Protein AF-0000000071021417 (afdb_homodimer)

Foldseek 3Di:
DVVPDDDWDDDPRDTHDDPVVVLCVVLVVVVQQDDDPVLNVLLVVLLVLLCQLVVLLVVLVPDDPVCNLVSLVCCLPVNPLVSLVVNLVQCCVPPHLPAASGDHDHHSSLVSSLCSQFPVNCLSNVHHGP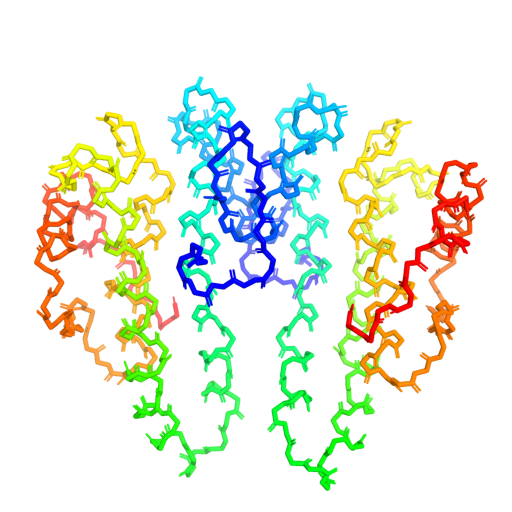PRDNDPSVSVVVSNVVVCPPPVNVVCVVPPDPDSD/DVVPDDDWDDDPRDTHDDPVVVLCVVLVVVVQQDDDPVLNVLLVVLLVLLCQLVVLLVVLVPDDPVCNVVSLVCCLPVNPLVSLVVNLVQCCVPPHLPAASGDHDHHSSLVSSLCSQFPVNCLSNVHHGPPRDNDPSVSVVVSNVVVCPPPVNVVCVVPPDDDSD

Secondary structure (DSSP, 8-state):
-GGG-S--EEETTEEE--HHHHHHHHHHHHT-S-SSHHHHHHHHHHHHHHHTHHHHHHHHHHS-HHHHHHHHHHIIIIIIHHHHHHHHHHHHTTGGGTS-SSTTS--HHHHHHHHIIIIIHHHHTT--TT----TT-HHHHHHHHHHHHSHHHHHHHHHS-----/-GGG-S--EEETTEEE--HHHHHHHHHHHHT-S-SSHHHHHHHHHHHHHHHTTHHHHHHHHHS-HHHHHHHHHHIIIIIIHHHHHHHHHHHHTTGGGTS-SSTTS--HHHHHHHHIIIIIHHHHTT--TT----TT-HHHHHHHHHHHTSHHHHHHHHHS-----

Sequence (330 aa):
IELGQLPVLEIDGTEYPQSRAACRHLSRKFGFYGKDDHERFLIDIVCETADDLWEEMYRIIEAEKEKKRELRETFKTEGALKVTANLEKLLKKNKNGTGWFVGDGITLADVMAFNMIYDFIPSVLETEEGTFDLKDQEVLKAFVERFKSNAKISDWLKKRPLRPYIELGQLPVLEIDGTEYPQSRAACRHLSRKFGFYGKDDHERFLIDIVCETADDLWEEMYRIIEAEKEKKRELRETFKTEGALKVTANLEKLLKKNKNGTGWFVGDGITLADVMAFNMIYDFIPSVLETEEGTFDLKDQEVLKAFVERFKSNAKISDWLKKRPLRPY

InterPro domains:
  IPR004045 Glutathione S-transferase, N-terminal [PS50404] (1-34)
  IPR004046 Glutathione S-transferase, C-terminal [PF14497] (52-160)
  IPR010987 Glutathione S-transferase, C-terminal-like [PS50405] (36-165)
  IPR036249 Thioredoxin-like superfamily [SSF52833] (3-31)
  IPR036282 Glutathione S-transferase, C-terminal domain superfamily [SSF47616] (33-164)
  IPR040079 Glutathione transferase family [SFLDS00019] (3-148)
  IPR050213 Glutathione S-transferase superfamily [PTHR11571] (3-162)

Radius of gyration: 20.33 Å; Cα contacts (8 Å, |Δi|>4): 422; chains: 2; bounding box: 50×55×45 Å

Organism: Stichopus japonicus (NCBI:txid307972)

Solvent-accessible surface area (backbone atoms only — not comparable to full-atom values): 18152 Å² total; per-residue (Å²): 108,52,88,75,42,83,63,62,48,73,56,96,88,42,70,38,42,46,63,69,27,47,51,52,41,50,22,53,74,72,65,21,43,55,92,46,70,67,44,31,32,54,31,35,32,47,40,53,49,56,51,61,45,52,60,62,50,51,54,41,72,70,40,54,78,88,50,30,63,61,44,41,57,47,36,51,61,69,34,53,50,46,44,51,51,45,49,35,56,50,23,36,72,27,77,70,24,76,62,33,52,51,77,92,46,80,31,52,29,44,54,45,46,42,46,41,52,32,42,48,51,12,49,75,65,72,46,59,67,64,62,62,80,67,76,95,37,61,54,44,52,52,36,52,53,54,56,49,63,35,66,72,51,39,53,45,69,73,66,50,76,87,53,93,116,108,51,88,74,44,84,65,62,50,72,57,95,87,42,69,37,45,47,64,69,27,47,50,52,40,52,22,53,74,72,65,20,43,54,93,46,70,67,45,32,32,53,32,35,32,46,40,52,49,56,50,61,45,50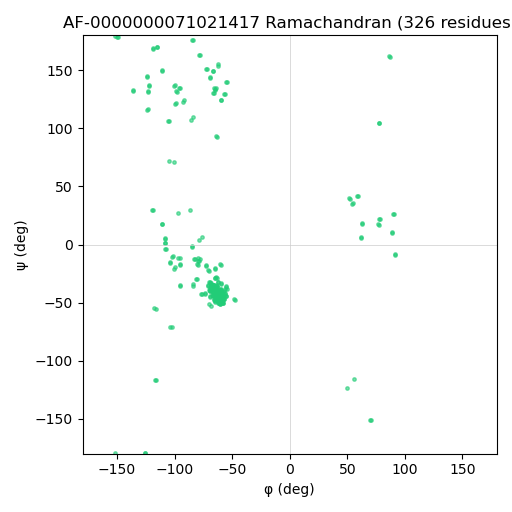,59,62,51,51,53,40,72,72,41,55,79,87,51,29,63,63,44,41,57,47,36,50,61,70,33,52,49,46,44,52,52,46,50,35,57,50,22,35,71,28,77,69,24,76,62,32,53,51,78,92,46,80,30,52,30,44,54,45,47,43,45,42,53,32,42,48,52,13,50,74,66,71,45,59,68,61,62,61,79,68,78,91,36,60,54,45,52,51,37,51,53,54,56,50,64,35,64,71,51,40,53,46,70,73,65,52,76,88,54,93,117

Structure (mmCIF, N/CA/C/O backbone):
data_AF-0000000071021417-model_v1
#
loop_
_entity.id
_entity.type
_entity.pdbx_description
1 polymer 'Putative S-crystallin SL11 isoform X1'
#
loop_
_atom_site.group_PDB
_atom_site.id
_atom_site.type_symbol
_atom_site.label_atom_id
_atom_site.label_alt_id
_atom_site.label_comp_id
_atom_site.label_asym_id
_atom_site.label_entity_id
_atom_site.label_seq_id
_atom_site.pdbx_PDB_ins_code
_atom_site.Cartn_x
_atom_site.Cartn_y
_atom_site.Cartn_z
_atom_site.occupancy
_atom_site.B_iso_or_equiv
_atom_site.auth_seq_id
_atom_site.auth_comp_id
_atom_site.auth_asym_id
_atom_site.auth_atom_id
_atom_site.pdbx_PDB_model_num
ATOM 1 N N . ILE A 1 1 ? -3.506 0.676 -22.094 1 74 1 ILE A N 1
ATOM 2 C CA . ILE A 1 1 ? -3.371 0.99 -20.672 1 74 1 ILE A CA 1
ATOM 3 C C . ILE A 1 1 ? -2.699 -0.175 -19.953 1 74 1 ILE A C 1
ATOM 5 O O . ILE A 1 1 ? -3.182 -1.309 -20.016 1 74 1 ILE A O 1
ATOM 9 N N . GLU A 1 2 ? -1.599 0.265 -19.375 1 81.56 2 GLU A N 1
ATOM 10 C CA . GLU A 1 2 ? -0.806 -0.776 -18.734 1 81.56 2 GLU A CA 1
ATOM 11 C C . GLU A 1 2 ? -1.606 -1.481 -17.641 1 81.56 2 GLU A C 1
ATOM 13 O O . GLU A 1 2 ? -2.186 -0.831 -16.766 1 81.56 2 GLU A O 1
ATOM 18 N N . LEU A 1 3 ? -1.727 -2.826 -17.734 1 86 3 LEU A N 1
ATOM 19 C CA . LEU A 1 3 ? -2.441 -3.73 -16.844 1 86 3 LEU A CA 1
ATOM 20 C C . LEU A 1 3 ? -3.932 -3.4 -16.812 1 86 3 LEU A C 1
ATOM 22 O O . LEU A 1 3 ? -4.664 -3.893 -15.945 1 86 3 LEU A O 1
ATOM 26 N N . GLY A 1 4 ? -4.395 -2.498 -17.625 1 83.81 4 GLY A N 1
ATOM 27 C CA . GLY A 1 4 ? -5.805 -2.154 -17.688 1 83.81 4 GLY A CA 1
ATOM 28 C C . GLY A 1 4 ? -6.258 -1.264 -16.547 1 83.81 4 GLY A C 1
ATOM 29 O O . GLY A 1 4 ? -7.434 -1.271 -16.172 1 83.81 4 GLY A O 1
ATOM 30 N N . GLN A 1 5 ? -5.281 -0.593 -15.977 1 83.12 5 GLN A N 1
ATOM 31 C CA . GLN A 1 5 ? -5.613 0.237 -14.82 1 83.12 5 GLN A CA 1
ATOM 32 C C . GLN A 1 5 ? -5.234 1.694 -15.062 1 83.12 5 GLN A C 1
ATOM 34 O O . GLN A 1 5 ? -4.234 1.979 -15.734 1 83.12 5 GLN A O 1
ATOM 39 N N . LEU A 1 6 ? -6.105 2.613 -14.688 1 82.06 6 LEU A N 1
ATOM 40 C CA . LEU A 1 6 ? -5.816 4.039 -14.617 1 82.06 6 LEU A CA 1
ATOM 41 C C . LEU A 1 6 ? -5.789 4.516 -13.172 1 82.06 6 LEU A C 1
ATOM 43 O O . LEU A 1 6 ? -6.453 3.934 -12.305 1 82.06 6 LEU A O 1
ATOM 47 N N . PRO A 1 7 ? -4.977 5.512 -12.914 1 86.69 7 PRO A N 1
ATOM 48 C CA . PRO A 1 7 ? -4.074 6.316 -13.734 1 86.69 7 PRO A CA 1
ATOM 49 C C . PRO A 1 7 ? -2.758 5.602 -14.039 1 86.69 7 PRO A C 1
ATOM 51 O O . PRO A 1 7 ? -2.453 4.574 -13.422 1 86.69 7 PRO A O 1
ATOM 54 N N . VAL A 1 8 ? -2.014 6.105 -15.078 1 92.62 8 VAL A N 1
ATOM 55 C CA . VAL A 1 8 ? -0.68 5.621 -15.422 1 92.62 8 VAL A CA 1
ATOM 56 C C . VAL A 1 8 ? 0.309 6.785 -15.422 1 92.62 8 VAL A C 1
ATOM 58 O O . VAL A 1 8 ? -0.069 7.93 -15.688 1 92.62 8 VAL A O 1
ATOM 61 N N . LEU A 1 9 ? 1.49 6.508 -14.992 1 94.38 9 LEU A N 1
ATOM 62 C CA . LEU A 1 9 ? 2.6 7.445 -15.117 1 94.38 9 LEU A CA 1
ATOM 63 C C . LEU A 1 9 ? 3.377 7.203 -16.406 1 94.38 9 LEU A C 1
ATOM 65 O O . LEU A 1 9 ? 3.789 6.074 -16.688 1 94.38 9 LEU A O 1
ATOM 69 N N . GLU A 1 10 ? 3.5 8.211 -17.203 1 95.38 10 GLU A N 1
ATOM 70 C CA . GLU A 1 10 ? 4.301 8.086 -18.422 1 95.38 10 GLU A CA 1
ATOM 71 C C . GLU A 1 10 ? 5.688 8.688 -18.234 1 95.38 10 GLU A C 1
ATOM 73 O O . GLU A 1 10 ? 5.82 9.859 -17.859 1 95.38 10 GLU A O 1
ATOM 78 N N . ILE A 1 11 ? 6.711 7.859 -18.422 1 94.88 11 ILE A N 1
ATOM 79 C CA . ILE A 1 11 ? 8.102 8.289 -18.391 1 94.88 11 ILE A CA 1
ATOM 80 C C . ILE A 1 11 ? 8.797 7.926 -19.703 1 94.88 11 ILE A C 1
ATOM 82 O O . ILE A 1 11 ? 8.945 6.746 -20.016 1 94.88 11 ILE A O 1
ATOM 86 N N . ASP A 1 12 ? 9.219 8.961 -20.422 1 94.56 12 ASP A N 1
ATOM 87 C CA . ASP A 1 12 ? 9.953 8.773 -21.672 1 94.56 12 ASP A CA 1
ATOM 88 C C . ASP A 1 12 ? 9.203 7.82 -22.594 1 94.56 12 ASP A C 1
ATOM 90 O O . ASP A 1 12 ? 9.789 6.867 -23.125 1 94.56 12 ASP A O 1
ATOM 94 N N . GLY A 1 13 ? 7.945 7.902 -22.672 1 94.19 13 GLY A N 1
ATOM 95 C CA . GLY A 1 13 ? 7.137 7.156 -23.625 1 94.19 13 GLY A CA 1
ATOM 96 C C . GLY A 1 13 ? 6.648 5.828 -23.078 1 94.19 13 GLY A C 1
ATOM 97 O O . GLY A 1 13 ? 5.891 5.117 -23.734 1 94.19 13 GLY A O 1
ATOM 98 N N . THR A 1 14 ? 7.117 5.449 -21.953 1 94.81 14 THR A N 1
ATOM 99 C CA . THR A 1 14 ? 6.684 4.203 -21.344 1 94.81 14 THR A CA 1
ATOM 100 C C . THR A 1 14 ? 5.645 4.465 -20.25 1 94.81 14 THR A C 1
ATOM 102 O O . THR A 1 14 ? 5.793 5.391 -19.453 1 94.81 14 THR A O 1
ATOM 105 N N . GLU A 1 15 ? 4.551 3.658 -20.203 1 95.56 15 GLU A N 1
ATOM 106 C CA . GLU A 1 15 ? 3.506 3.783 -19.188 1 95.56 15 GLU A CA 1
ATOM 107 C C . GLU A 1 15 ? 3.744 2.824 -18.016 1 95.56 15 GLU A C 1
ATOM 109 O O . GLU A 1 15 ? 4.086 1.659 -18.234 1 95.56 15 GLU A O 1
ATOM 114 N N . TYR A 1 16 ? 3.58 3.371 -16.875 1 96.44 16 TYR A N 1
ATOM 115 C CA . TYR A 1 16 ? 3.713 2.582 -15.664 1 96.44 16 TYR A CA 1
ATOM 116 C C . TYR A 1 16 ? 2.441 2.654 -14.828 1 96.44 16 TYR A C 1
ATOM 118 O O . TYR A 1 16 ? 1.901 3.74 -14.602 1 96.44 16 TYR A O 1
ATOM 126 N N . PRO A 1 17 ? 1.932 1.517 -14.375 1 94.75 17 PRO A N 1
ATOM 127 C CA . PRO A 1 17 ? 0.716 1.492 -13.562 1 94.75 17 PRO A CA 1
ATOM 128 C C . PRO A 1 17 ? 0.997 1.718 -12.078 1 94.75 17 PRO A C 1
ATOM 130 O O . PRO A 1 17 ? 2.156 1.852 -11.68 1 94.75 17 PRO A O 1
ATOM 133 N N . GLN A 1 18 ? -0.119 1.78 -11.289 1 95.06 18 GLN A N 1
ATOM 134 C CA . GLN A 1 18 ? -0.08 1.809 -9.828 1 95.06 18 GLN A CA 1
ATOM 135 C C . GLN A 1 18 ? 0.302 3.195 -9.312 1 95.06 18 GLN A C 1
ATOM 137 O O . GLN A 1 18 ? 1.484 3.492 -9.141 1 95.06 18 GLN A O 1
ATOM 142 N N . SER A 1 19 ? -0.654 3.859 -8.844 1 94.12 19 SER A N 1
ATOM 143 C CA . SER A 1 19 ? -0.498 5.254 -8.445 1 94.12 19 SER A CA 1
ATOM 144 C C . SER A 1 19 ? 0.402 5.379 -7.223 1 94.12 19 SER A C 1
ATOM 146 O O . SER A 1 19 ? 1.229 6.289 -7.141 1 94.12 19 SER A O 1
ATOM 148 N N . ARG A 1 20 ? 0.338 4.465 -6.289 1 95.19 20 ARG A N 1
ATOM 149 C CA . ARG A 1 20 ? 1.16 4.535 -5.086 1 95.19 20 ARG A CA 1
ATOM 150 C C . ARG A 1 20 ? 2.631 4.301 -5.41 1 95.19 20 ARG A C 1
ATOM 152 O O . ARG A 1 20 ? 3.512 4.938 -4.828 1 95.19 20 ARG A O 1
ATOM 159 N N . ALA A 1 21 ? 2.857 3.342 -6.32 1 97.75 21 ALA A N 1
ATOM 160 C CA . ALA A 1 21 ? 4.223 3.117 -6.785 1 97.75 21 ALA A CA 1
ATOM 161 C C . ALA A 1 21 ? 4.777 4.355 -7.484 1 97.75 21 ALA A C 1
ATOM 163 O O . ALA A 1 21 ? 5.926 4.746 -7.254 1 97.75 21 ALA A O 1
ATOM 164 N N . ALA A 1 22 ? 3.943 4.957 -8.305 1 97.62 22 ALA A N 1
ATOM 165 C CA . ALA A 1 22 ? 4.34 6.176 -9.008 1 97.62 22 ALA A CA 1
ATOM 166 C C . ALA A 1 22 ? 4.672 7.297 -8.031 1 97.62 22 ALA A C 1
ATOM 168 O O . ALA A 1 22 ? 5.676 7.992 -8.188 1 97.62 22 ALA A O 1
ATOM 169 N N . CYS A 1 23 ? 3.857 7.465 -7.043 1 97.62 23 CYS A N 1
ATOM 170 C CA . CYS A 1 23 ? 4.074 8.516 -6.051 1 97.62 23 CYS A CA 1
ATOM 171 C C . CYS A 1 23 ? 5.391 8.305 -5.312 1 97.62 23 CYS A C 1
ATOM 173 O O . CYS A 1 23 ? 6.152 9.25 -5.113 1 97.62 23 CYS A O 1
ATOM 175 N N . ARG A 1 24 ? 5.648 7.082 -4.926 1 98.06 24 ARG A N 1
ATOM 176 C CA . ARG A 1 24 ? 6.906 6.789 -4.25 1 98.06 24 ARG A CA 1
ATOM 177 C C . ARG A 1 24 ? 8.094 7.055 -5.168 1 98.06 24 ARG A C 1
ATOM 179 O O . ARG A 1 24 ? 9.102 7.633 -4.746 1 98.06 24 ARG A O 1
ATOM 186 N N . HIS A 1 25 ? 7.945 6.645 -6.387 1 98.25 25 HIS A N 1
ATOM 187 C CA . HIS A 1 25 ? 9.016 6.84 -7.363 1 98.25 25 HIS A CA 1
ATOM 188 C C . HIS A 1 25 ? 9.328 8.32 -7.551 1 98.25 25 HIS A C 1
ATOM 190 O O . HIS A 1 25 ? 10.484 8.727 -7.461 1 98.25 25 HIS A O 1
ATOM 196 N N . LEU A 1 26 ? 8.32 9.086 -7.793 1 98.12 26 LEU A N 1
ATOM 197 C CA . LEU A 1 26 ? 8.484 10.523 -8.008 1 98.12 26 LEU A CA 1
ATOM 198 C C . LEU A 1 26 ? 9.031 11.203 -6.754 1 98.12 26 LEU A C 1
ATOM 200 O O . LEU A 1 26 ? 9.836 12.125 -6.844 1 98.12 26 LEU A O 1
ATOM 204 N N . SER A 1 27 ? 8.555 10.773 -5.605 1 98.31 27 SER A N 1
ATOM 205 C CA . SER A 1 27 ? 9.047 11.336 -4.352 1 98.31 27 SER A CA 1
ATOM 206 C C . SER A 1 27 ? 10.539 11.062 -4.168 1 98.31 27 SER A C 1
ATOM 208 O O . SER A 1 27 ? 11.273 11.922 -3.672 1 98.31 27 SER A O 1
ATOM 210 N N . ARG A 1 28 ? 10.992 9.867 -4.496 1 97.12 28 ARG A N 1
ATOM 211 C CA . ARG A 1 28 ? 12.422 9.57 -4.453 1 97.12 28 ARG A CA 1
ATOM 212 C C . ARG A 1 28 ? 13.195 10.469 -5.414 1 97.12 28 ARG A C 1
ATOM 214 O O . ARG A 1 28 ? 14.211 11.055 -5.035 1 97.12 28 ARG A O 1
ATOM 221 N N . LYS A 1 29 ? 12.703 10.594 -6.574 1 96.94 29 LYS A N 1
ATOM 222 C CA . LYS A 1 29 ? 13.375 11.336 -7.641 1 96.94 29 LYS A CA 1
ATOM 223 C C . LYS A 1 29 ? 13.523 12.805 -7.281 1 96.94 29 LYS A C 1
ATOM 225 O O . LYS A 1 29 ? 14.547 13.43 -7.59 1 96.94 29 LYS A O 1
ATOM 230 N N . PHE A 1 30 ? 12.57 13.328 -6.633 1 97.25 30 PHE A N 1
ATOM 231 C CA . PHE A 1 30 ? 12.547 14.773 -6.453 1 97.25 30 PHE A CA 1
ATOM 232 C C . PHE A 1 30 ? 12.867 15.148 -5.008 1 97.25 30 PHE A C 1
ATOM 234 O O . PHE A 1 30 ? 12.758 16.312 -4.625 1 97.25 30 PHE A O 1
ATOM 241 N N . GLY A 1 31 ? 13.195 14.195 -4.199 1 96.94 31 GLY A N 1
ATOM 242 C CA . GLY A 1 31 ? 13.758 14.477 -2.885 1 96.94 31 GLY A CA 1
ATOM 243 C C . GLY A 1 31 ? 12.703 14.602 -1.803 1 96.94 31 GLY A C 1
ATOM 244 O O . GLY A 1 31 ? 12.922 15.273 -0.791 1 96.94 31 GLY A O 1
ATOM 245 N N . PHE A 1 32 ? 11.555 13.977 -1.936 1 98.19 32 PHE A N 1
ATOM 246 C CA . PHE A 1 32 ? 10.461 14.062 -0.98 1 98.19 32 PHE A CA 1
ATOM 247 C C . PHE A 1 32 ? 10.266 12.734 -0.257 1 98.19 32 PHE A C 1
ATOM 249 O O . PHE A 1 32 ? 9.203 12.492 0.321 1 98.19 32 PHE A O 1
ATOM 256 N N . TYR A 1 33 ? 11.266 11.859 -0.303 1 98.38 33 TYR A N 1
ATOM 257 C CA . TYR A 1 33 ? 11.094 10.531 0.267 1 98.38 33 TYR A CA 1
ATOM 258 C C . TYR A 1 33 ? 12.086 10.289 1.4 1 98.38 33 TYR A C 1
ATOM 260 O O . TYR A 1 33 ? 12.477 9.156 1.659 1 98.38 33 TYR A O 1
ATOM 268 N N . GLY A 1 34 ? 12.461 11.391 2.076 1 97.62 34 GLY A N 1
ATOM 269 C CA . GLY A 1 34 ? 13.32 11.273 3.244 1 97.62 34 GLY A CA 1
ATOM 270 C C . GLY A 1 34 ? 14.797 11.273 2.898 1 97.62 34 GLY A C 1
ATOM 271 O O . GLY A 1 34 ? 15.172 11 1.758 1 97.62 34 GLY A O 1
ATOM 272 N N . LYS A 1 35 ? 15.695 11.547 3.857 1 96.94 35 LYS A N 1
ATOM 273 C CA . LYS A 1 35 ? 17.125 11.734 3.631 1 96.94 35 LYS A CA 1
ATOM 274 C C . LYS A 1 35 ? 17.891 10.438 3.863 1 96.94 35 LYS A C 1
ATOM 276 O O . LYS A 1 35 ? 19.062 10.336 3.514 1 96.94 35 LYS A O 1
ATOM 281 N N . ASP A 1 36 ? 17.297 9.484 4.535 1 96.69 36 ASP A N 1
ATOM 282 C CA . ASP A 1 36 ? 17.922 8.195 4.816 1 96.69 36 ASP A CA 1
ATOM 283 C C . ASP A 1 36 ? 16.875 7.094 4.965 1 96.69 36 ASP A C 1
ATOM 285 O O . ASP A 1 36 ? 15.672 7.348 4.832 1 96.69 36 ASP A O 1
ATOM 289 N N . ASP A 1 37 ? 17.312 5.918 5.219 1 96.06 37 ASP A N 1
ATOM 290 C CA . ASP A 1 37 ? 16.438 4.754 5.23 1 96.06 37 ASP A CA 1
ATOM 291 C C . ASP A 1 37 ? 15.438 4.832 6.383 1 96.06 37 ASP A C 1
ATOM 293 O O . ASP A 1 37 ? 14.297 4.363 6.262 1 96.06 37 ASP A O 1
ATOM 297 N N . HIS A 1 38 ? 15.914 5.379 7.453 1 97.25 38 HIS A N 1
ATOM 298 C CA . HIS A 1 38 ? 15.008 5.5 8.586 1 97.25 38 HIS A CA 1
ATOM 299 C C . HIS A 1 38 ? 13.859 6.453 8.273 1 97.25 38 HIS A C 1
ATOM 301 O O . HIS A 1 38 ? 12.695 6.145 8.547 1 97.25 38 HIS A O 1
ATOM 307 N N . GLU A 1 39 ? 14.133 7.629 7.738 1 98.44 39 GLU A N 1
ATOM 308 C CA . GLU A 1 39 ? 13.086 8.57 7.359 1 98.44 39 GLU A CA 1
ATOM 309 C C . GLU A 1 39 ? 12.148 7.957 6.312 1 98.44 39 GLU A C 1
ATOM 311 O O . GLU A 1 39 ? 10.938 8.148 6.371 1 98.44 39 GLU A O 1
ATOM 316 N N . ARG A 1 40 ? 12.734 7.238 5.371 1 98.38 40 ARG A N 1
ATOM 317 C CA . ARG A 1 40 ? 11.922 6.574 4.359 1 98.38 40 ARG A CA 1
ATOM 318 C C . ARG A 1 40 ? 10.945 5.594 5 1 98.38 40 ARG A C 1
ATOM 320 O O . ARG A 1 40 ? 9.789 5.496 4.582 1 98.38 40 ARG A O 1
ATOM 327 N N . PHE A 1 41 ? 11.414 4.895 5.977 1 98.56 41 PHE A N 1
ATOM 328 C CA . PHE A 1 41 ? 10.586 3.947 6.711 1 98.56 41 PHE A CA 1
ATOM 329 C C . PHE A 1 41 ? 9.43 4.664 7.398 1 98.56 41 PHE A C 1
ATOM 331 O O . PHE A 1 41 ? 8.273 4.254 7.273 1 98.56 41 PHE A O 1
ATOM 338 N N . LEU A 1 42 ? 9.711 5.73 8.039 1 98.62 42 LEU A N 1
ATOM 339 C CA . LEU A 1 42 ? 8.688 6.508 8.734 1 98.62 42 LEU A CA 1
ATOM 340 C C . LEU A 1 42 ? 7.68 7.082 7.742 1 98.62 42 LEU A C 1
ATOM 342 O O . LEU A 1 42 ? 6.477 7.102 8.016 1 98.62 42 LEU A O 1
ATOM 346 N N . ILE A 1 43 ? 8.172 7.527 6.613 1 98.88 43 ILE A N 1
ATOM 347 C CA . ILE A 1 43 ? 7.297 8.039 5.562 1 98.88 43 ILE A CA 1
ATOM 348 C C . ILE A 1 43 ? 6.344 6.945 5.098 1 98.88 43 ILE A C 1
ATOM 350 O O . ILE A 1 43 ? 5.137 7.168 4.984 1 98.88 43 ILE A O 1
ATOM 354 N N . ASP A 1 44 ? 6.875 5.785 4.914 1 98.62 44 ASP A N 1
ATOM 355 C CA . ASP A 1 44 ? 6.047 4.66 4.496 1 98.62 44 ASP A CA 1
ATOM 356 C C . ASP A 1 44 ? 4.984 4.344 5.547 1 98.62 44 ASP A C 1
ATOM 358 O O . ASP A 1 44 ? 3.848 4.008 5.203 1 98.62 44 ASP A O 1
ATOM 362 N N . ILE A 1 45 ? 5.324 4.41 6.773 1 98.44 45 ILE A N 1
ATOM 363 C CA . ILE A 1 45 ? 4.387 4.125 7.855 1 98.44 45 ILE A CA 1
ATOM 364 C C . ILE A 1 45 ? 3.221 5.105 7.797 1 98.44 45 ILE A C 1
ATOM 366 O O . ILE A 1 45 ? 2.059 4.703 7.895 1 98.44 45 ILE A O 1
ATOM 370 N N . VAL A 1 46 ? 3.49 6.332 7.609 1 98.69 46 VAL A N 1
ATOM 371 C CA . VAL A 1 46 ? 2.443 7.344 7.527 1 98.69 46 VAL A CA 1
ATOM 372 C C . VAL A 1 46 ? 1.562 7.078 6.309 1 98.69 46 VAL A C 1
ATOM 374 O O . VAL A 1 46 ? 0.333 7.105 6.406 1 98.69 46 VAL A O 1
ATOM 377 N N . CYS A 1 47 ? 2.209 6.809 5.164 1 98.19 47 CYS A N 1
ATOM 378 C CA . CYS A 1 47 ? 1.468 6.559 3.932 1 98.19 47 CYS A CA 1
ATOM 379 C C . CYS A 1 47 ? 0.55 5.352 4.082 1 98.19 47 CYS A C 1
ATOM 381 O O . CYS A 1 47 ? -0.622 5.406 3.705 1 98.19 47 CYS A O 1
ATOM 383 N N . GLU A 1 48 ? 1.117 4.285 4.605 1 96.5 48 GLU A N 1
ATOM 384 C CA . GLU A 1 48 ? 0.314 3.08 4.801 1 96.5 48 GLU A CA 1
ATOM 385 C C . GLU A 1 48 ? -0.821 3.33 5.793 1 96.5 48 GLU A C 1
ATOM 387 O O . GLU A 1 48 ? -1.917 2.787 5.637 1 96.5 48 GLU A O 1
ATOM 392 N N . THR A 1 49 ? -0.579 4.078 6.836 1 96.62 49 THR A N 1
ATOM 393 C CA . THR A 1 49 ? -1.613 4.414 7.805 1 96.62 49 THR A CA 1
ATOM 394 C C . THR A 1 49 ? -2.744 5.195 7.145 1 96.62 49 THR A C 1
ATOM 396 O O . THR A 1 49 ? -3.922 4.906 7.371 1 96.62 49 THR A O 1
ATOM 399 N N . ALA A 1 50 ? -2.371 6.176 6.336 1 95.88 50 ALA A N 1
ATOM 400 C CA . ALA A 1 50 ? -3.381 6.926 5.598 1 95.88 50 ALA A CA 1
ATOM 401 C C . ALA A 1 50 ? -4.188 6.012 4.684 1 95.88 50 ALA A C 1
ATOM 403 O O . ALA A 1 50 ? -5.398 6.191 4.523 1 95.88 50 ALA A O 1
ATOM 404 N N . ASP A 1 51 ? -3.57 5.023 4.172 1 91.56 51 ASP A N 1
ATOM 405 C CA . ASP A 1 51 ? -4.172 4.125 3.189 1 91.56 51 ASP A CA 1
ATOM 406 C C . ASP A 1 51 ? -5.082 3.104 3.865 1 91.56 51 ASP A C 1
ATOM 408 O O . ASP A 1 51 ? -5.883 2.441 3.201 1 91.56 51 ASP A O 1
ATOM 412 N N . ASP A 1 52 ? -5.055 2.963 5.172 1 89.12 52 ASP A N 1
ATOM 413 C CA . ASP A 1 52 ? -5.906 2.025 5.902 1 89.12 52 ASP A CA 1
ATOM 414 C C . ASP A 1 52 ? -7.383 2.334 5.676 1 89.12 52 ASP A C 1
ATOM 416 O O . ASP A 1 52 ? -8.242 1.473 5.883 1 89.12 52 ASP A O 1
ATOM 420 N N . LEU A 1 53 ? -7.664 3.48 5.223 1 87.81 53 LEU A N 1
ATOM 421 C CA . LEU A 1 53 ? -9.039 3.924 5.051 1 87.81 53 LEU A CA 1
ATOM 422 C C . LEU A 1 53 ? -9.641 3.35 3.77 1 87.81 53 LEU A C 1
ATOM 424 O O . LEU A 1 53 ? -10.859 3.336 3.602 1 87.81 53 LEU A O 1
ATOM 428 N N . TRP A 1 54 ? -8.742 2.895 2.91 1 81.69 54 TRP A N 1
ATOM 429 C CA . TRP A 1 54 ? -9.188 2.479 1.584 1 81.69 54 TRP A CA 1
ATOM 430 C C . TRP A 1 54 ? -10.125 1.277 1.675 1 81.69 54 TRP A C 1
ATOM 432 O O . TRP A 1 54 ? -11.086 1.172 0.907 1 81.69 54 TRP A O 1
ATOM 442 N N . GLU A 1 55 ? -9.898 0.412 2.586 1 73 55 GLU A N 1
ATOM 443 C CA . GLU A 1 55 ? -10.727 -0.777 2.73 1 73 55 GLU A CA 1
ATOM 444 C C . GLU A 1 55 ? -12.18 -0.402 3.018 1 73 55 GLU A C 1
ATOM 446 O O . GLU A 1 55 ? -13.102 -0.924 2.381 1 73 55 GLU A O 1
ATOM 451 N N . GLU A 1 56 ? -12.375 0.5 3.926 1 77.25 56 GLU A N 1
ATOM 452 C CA . GLU A 1 56 ? -13.727 0.928 4.273 1 77.25 56 GLU A CA 1
ATOM 453 C C . GLU A 1 56 ? -14.344 1.762 3.152 1 77.25 56 GLU A C 1
ATOM 455 O O . GLU A 1 56 ? -15.555 1.694 2.914 1 77.25 56 GLU A O 1
ATOM 460 N N . MET A 1 57 ? -13.547 2.49 2.549 1 81.88 57 MET A N 1
ATOM 461 C CA . MET A 1 57 ? -14.023 3.324 1.451 1 81.88 57 MET A CA 1
ATOM 462 C C . MET A 1 57 ? -14.562 2.465 0.31 1 81.88 57 MET A C 1
ATOM 464 O O . MET A 1 57 ? -15.617 2.764 -0.255 1 81.88 57 MET A O 1
ATOM 468 N N . TYR A 1 58 ? -13.945 1.423 0.026 1 74.69 58 TYR A N 1
ATOM 469 C CA . TYR A 1 58 ? -14.375 0.552 -1.062 1 74.69 58 TYR A CA 1
ATOM 470 C C . TYR A 1 58 ? -15.695 -0.132 -0.726 1 74.69 58 TYR A C 1
ATOM 472 O O . TYR A 1 58 ? -16.531 -0.33 -1.603 1 74.69 58 TYR A O 1
ATOM 480 N N . ARG A 1 59 ? -15.906 -0.436 0.553 1 76.25 59 ARG A N 1
ATOM 481 C CA . ARG A 1 59 ? -17.172 -1.017 0.997 1 76.25 59 ARG A CA 1
ATOM 482 C C . ARG A 1 59 ? -18.344 -0.092 0.678 1 76.25 59 ARG A C 1
ATOM 484 O O . ARG A 1 59 ? -19.406 -0.552 0.274 1 76.25 59 ARG A O 1
ATOM 491 N N . ILE A 1 60 ? -18.078 1.147 0.848 1 84.81 60 ILE A N 1
ATOM 492 C CA . ILE A 1 60 ? -19.141 2.131 0.611 1 84.81 60 ILE A CA 1
ATOM 493 C C . ILE A 1 60 ? -19.375 2.273 -0.889 1 84.81 60 ILE A C 1
ATOM 495 O O . ILE A 1 60 ? -20.531 2.295 -1.337 1 84.81 60 ILE A O 1
ATOM 499 N N . ILE A 1 61 ? -18.359 2.314 -1.682 1 77.38 61 ILE A N 1
ATOM 500 C CA . ILE A 1 61 ? -18.453 2.504 -3.125 1 77.38 61 ILE A CA 1
ATOM 501 C C . ILE A 1 61 ? -19.219 1.339 -3.754 1 77.38 61 ILE A C 1
ATOM 503 O O . ILE A 1 61 ? -20.016 1.535 -4.676 1 77.38 61 ILE A O 1
ATOM 507 N N . GLU A 1 62 ? -19.156 0.156 -3.252 1 73.75 62 GLU A N 1
ATOM 508 C CA . GLU A 1 62 ? -19.719 -1.046 -3.85 1 73.75 62 GLU A CA 1
ATOM 509 C C . GLU A 1 62 ? -21.109 -1.346 -3.271 1 73.75 62 GLU A C 1
ATOM 511 O O . GLU A 1 62 ? -21.828 -2.193 -3.793 1 73.75 62 GLU A O 1
ATOM 516 N N . ALA A 1 63 ? -21.422 -0.682 -2.248 1 82.31 63 ALA A N 1
ATOM 517 C CA . ALA A 1 63 ? -22.672 -0.968 -1.559 1 82.31 63 ALA A CA 1
ATOM 518 C C . ALA A 1 63 ? -23.875 -0.478 -2.371 1 82.31 63 ALA A C 1
ATOM 520 O O . ALA A 1 63 ? -23.734 0.423 -3.201 1 82.31 63 ALA A O 1
ATOM 521 N N . GLU A 1 64 ? -24.906 -1.212 -2.109 1 84.25 64 GLU A N 1
ATOM 522 C CA . GLU A 1 64 ? -26.156 -0.738 -2.684 1 84.25 64 GLU A CA 1
ATOM 523 C C . GLU A 1 64 ? -26.531 0.636 -2.137 1 84.25 64 GLU A C 1
ATOM 525 O O . GLU A 1 64 ? -26.188 0.979 -1.008 1 84.25 64 GLU A O 1
ATOM 530 N N . LYS A 1 65 ? -27.312 1.313 -2.963 1 87.06 65 LYS A N 1
ATOM 531 C CA . LYS A 1 65 ? -27.656 2.701 -2.664 1 87.06 65 LYS A CA 1
ATOM 532 C C . LYS A 1 65 ? -28.312 2.826 -1.288 1 87.06 65 LYS A C 1
ATOM 534 O O . LYS A 1 65 ? -28.016 3.76 -0.539 1 87.06 65 LYS A O 1
ATOM 539 N N . GLU A 1 66 ? -29.125 1.838 -0.984 1 90.12 66 GLU A N 1
ATOM 540 C CA . GLU A 1 66 ? -29.906 1.914 0.242 1 90.12 66 GLU A CA 1
ATOM 541 C C . GLU A 1 66 ? -29.031 1.711 1.475 1 90.12 66 GLU A C 1
ATOM 543 O O . GLU A 1 66 ? -29.391 2.145 2.572 1 90.12 66 GLU A O 1
ATOM 548 N N . LYS A 1 67 ? -27.922 1.172 1.293 1 89.81 67 LYS A N 1
ATOM 549 C CA . LYS A 1 67 ? -27.062 0.846 2.424 1 89.81 67 LYS A CA 1
ATOM 550 C C . LYS A 1 67 ? -25.953 1.88 2.584 1 89.81 67 LYS A C 1
ATOM 552 O O . LYS A 1 67 ? -25.266 1.908 3.609 1 89.81 67 LYS A O 1
ATOM 557 N N . LYS A 1 68 ? -25.797 2.746 1.627 1 90 68 LYS A N 1
ATOM 558 C CA . LYS A 1 68 ? -24.641 3.648 1.568 1 90 68 LYS A CA 1
ATOM 559 C C . LYS A 1 68 ? -24.688 4.66 2.709 1 90 68 LYS A C 1
ATOM 561 O O . LYS A 1 68 ? -23.656 5 3.283 1 90 68 LYS A O 1
ATOM 566 N N . ARG A 1 69 ? -25.812 5.102 3.031 1 90.62 69 ARG A N 1
ATOM 567 C CA . ARG A 1 69 ? -25.922 6.098 4.09 1 90.62 69 ARG A CA 1
ATOM 568 C C . ARG A 1 69 ? -25.438 5.539 5.422 1 90.62 69 ARG A C 1
ATOM 570 O O . ARG A 1 69 ? -24.656 6.184 6.125 1 90.62 69 ARG A O 1
ATOM 577 N N . GLU A 1 70 ? -25.891 4.41 5.727 1 91.69 70 GLU A N 1
ATOM 578 C CA . GLU A 1 70 ? -25.484 3.766 6.973 1 91.69 70 GLU A CA 1
ATOM 579 C C . GLU A 1 70 ? -23.984 3.482 6.977 1 91.69 70 GLU A C 1
ATOM 581 O O . GLU A 1 70 ? -23.312 3.672 7.996 1 91.69 70 GLU A O 1
ATOM 586 N N . LEU A 1 71 ? -23.438 3.062 5.93 1 89.88 71 LEU A N 1
ATOM 587 C CA . LEU A 1 71 ? -22.031 2.75 5.812 1 89.88 71 LEU A CA 1
ATOM 588 C C . LEU A 1 71 ? -21.172 4.012 5.945 1 89.88 71 LEU A C 1
ATOM 590 O O . LEU A 1 71 ? -20.078 3.973 6.504 1 89.88 71 LEU A O 1
ATOM 594 N N . ARG A 1 72 ? -21.688 5.07 5.445 1 92.69 72 ARG A N 1
ATOM 595 C CA . ARG A 1 72 ? -20.969 6.332 5.547 1 92.69 72 ARG A CA 1
ATOM 596 C C . ARG A 1 72 ? -20.906 6.816 6.992 1 92.69 72 ARG A C 1
ATOM 598 O O . ARG A 1 72 ? -19.906 7.387 7.418 1 92.69 72 ARG A O 1
ATOM 605 N N . GLU A 1 73 ? -21.938 6.586 7.691 1 91.94 73 GLU A N 1
ATOM 606 C CA . GLU A 1 73 ? -21.938 6.957 9.102 1 91.94 73 GLU A CA 1
ATOM 607 C C . GLU A 1 73 ? -20.906 6.133 9.883 1 91.94 73 GLU A C 1
ATOM 609 O O . GLU A 1 73 ? -20.203 6.664 10.734 1 91.94 73 GLU A O 1
ATOM 614 N N . THR A 1 74 ? -20.891 4.898 9.57 1 89.94 74 THR A N 1
ATOM 615 C CA . THR A 1 74 ? -19.891 4.027 10.188 1 89.94 74 THR A CA 1
ATOM 616 C C . THR A 1 74 ? -18.484 4.441 9.773 1 89.94 74 THR A C 1
ATOM 618 O O . THR A 1 74 ? -17.562 4.453 10.602 1 89.94 74 THR A O 1
ATOM 621 N N . PHE A 1 75 ? -18.359 4.766 8.508 1 92.44 75 PHE A N 1
ATOM 622 C CA . PHE A 1 75 ? -17.094 5.219 7.969 1 92.44 75 PHE A CA 1
ATOM 623 C C . PHE A 1 75 ? -16.594 6.445 8.719 1 92.44 75 PHE A C 1
ATOM 625 O O . PHE A 1 75 ? -15.398 6.547 9.031 1 92.44 75 PHE A O 1
ATOM 632 N N . LYS A 1 76 ? -17.422 7.324 9.047 1 92.94 76 LYS A N 1
ATOM 633 C CA . LYS A 1 76 ? -17.062 8.578 9.703 1 92.94 76 LYS A CA 1
ATOM 634 C C . LYS A 1 76 ? -16.391 8.312 11.047 1 92.94 76 LYS A C 1
ATOM 636 O O . LYS A 1 76 ? -15.328 8.867 11.344 1 92.94 76 LYS A O 1
ATOM 641 N N . THR A 1 77 ? -16.969 7.41 11.844 1 88.62 77 THR A N 1
ATOM 642 C CA . THR A 1 77 ? -16.547 7.242 13.227 1 88.62 77 THR A CA 1
ATOM 643 C C . THR A 1 77 ? -15.531 6.109 13.352 1 88.62 77 THR A C 1
ATOM 645 O O . THR A 1 77 ? -14.547 6.223 14.078 1 88.62 77 THR A O 1
ATOM 648 N N . GLU A 1 78 ? -15.695 5.113 12.578 1 87.31 78 GLU A N 1
ATOM 649 C CA . GLU A 1 78 ? -14.859 3.928 12.75 1 87.31 78 GLU A CA 1
ATOM 650 C C . GLU A 1 78 ? -13.719 3.902 11.734 1 87.31 78 GLU A C 1
ATOM 652 O O . GLU A 1 78 ? -12.734 3.182 11.914 1 87.31 78 GLU A O 1
ATOM 657 N N . GLY A 1 79 ? -13.891 4.613 10.695 1 91.06 79 GLY A N 1
ATOM 658 C CA . GLY A 1 79 ? -12.852 4.699 9.688 1 91.06 79 GLY A CA 1
ATOM 659 C C . GLY A 1 79 ? -12.055 5.992 9.75 1 91.06 79 GLY A C 1
ATOM 660 O O . GLY A 1 79 ? -11 6.047 10.383 1 91.06 79 GLY A O 1
ATOM 661 N N . ALA A 1 80 ? -12.734 7.043 9.359 1 94.75 80 ALA A N 1
ATOM 662 C CA . ALA A 1 80 ? -12.078 8.336 9.18 1 94.75 80 ALA A CA 1
ATOM 663 C C . ALA A 1 80 ? -11.484 8.836 10.492 1 94.75 80 ALA A C 1
ATOM 665 O O . ALA A 1 80 ? -10.289 9.156 10.555 1 94.75 80 ALA A O 1
ATOM 666 N N . LEU A 1 81 ? -12.227 8.844 11.57 1 94.56 81 LEU A N 1
ATOM 667 C CA . LEU A 1 81 ? -11.75 9.383 12.836 1 94.56 81 LEU A CA 1
ATOM 668 C C . LEU A 1 81 ? -10.641 8.508 13.414 1 94.56 81 LEU A C 1
ATOM 670 O O . LEU A 1 81 ? -9.711 9.016 14.039 1 94.56 81 LEU A O 1
ATOM 674 N N . LYS A 1 82 ? -10.75 7.211 13.195 1 93.19 82 LYS A N 1
ATOM 675 C CA . LYS A 1 82 ? -9.711 6.305 13.664 1 93.19 82 LYS A CA 1
ATOM 676 C C . LYS A 1 82 ? -8.391 6.566 12.945 1 93.19 82 LYS A C 1
ATOM 678 O O . LYS A 1 82 ? -7.344 6.699 13.586 1 93.19 82 LYS A O 1
ATOM 683 N N . VAL A 1 83 ? -8.461 6.648 11.672 1 95.38 83 VAL A N 1
ATOM 684 C CA . VAL A 1 83 ? -7.25 6.828 10.875 1 95.38 83 VAL A CA 1
ATOM 685 C C . VAL A 1 83 ? -6.648 8.203 11.156 1 95.38 83 VAL A C 1
ATOM 687 O O . VAL A 1 83 ? -5.43 8.344 11.289 1 95.38 83 VAL A O 1
ATOM 690 N N . THR A 1 84 ? -7.48 9.219 11.273 1 97.19 84 THR A N 1
ATOM 691 C CA . THR A 1 84 ? -6.949 10.555 11.531 1 97.19 84 THR A CA 1
ATOM 692 C C . THR A 1 84 ? -6.375 10.648 12.938 1 97.19 84 THR A C 1
ATOM 694 O O . THR A 1 84 ? -5.402 11.367 13.172 1 97.19 84 THR A O 1
ATOM 697 N N . ALA A 1 85 ? -6.938 9.93 13.867 1 96.69 85 ALA A N 1
ATOM 698 C CA . ALA A 1 85 ? -6.352 9.867 15.203 1 96.69 85 ALA A CA 1
ATOM 699 C C . ALA A 1 85 ? -4.969 9.227 15.172 1 96.69 85 ALA A C 1
ATOM 701 O O . ALA A 1 85 ? -4.047 9.688 15.852 1 96.69 85 ALA A O 1
ATOM 702 N N . ASN A 1 86 ? -4.867 8.195 14.422 1 96.94 86 ASN A N 1
ATOM 703 C CA . ASN A 1 86 ? -3.566 7.555 14.258 1 96.94 86 ASN A CA 1
ATOM 704 C C . ASN A 1 86 ? -2.562 8.484 13.578 1 96.94 86 ASN A C 1
ATOM 706 O O . ASN A 1 86 ? -1.387 8.508 13.945 1 96.94 86 ASN A O 1
ATOM 710 N N . LEU A 1 87 ? -2.977 9.211 12.602 1 98.12 87 LEU A N 1
ATOM 711 C CA . LEU A 1 87 ? -2.109 10.172 11.93 1 98.12 87 LEU A CA 1
ATOM 712 C C . LEU A 1 87 ? -1.664 11.266 12.898 1 98.12 87 LEU A C 1
ATOM 714 O O . LEU A 1 87 ? -0.52 11.719 12.836 1 98.12 87 LEU A O 1
ATOM 718 N N . GLU A 1 88 ? -2.557 11.711 13.75 1 98.5 88 GLU A N 1
ATOM 719 C CA . GLU A 1 88 ? -2.182 12.695 14.758 1 98.5 88 GLU A CA 1
ATOM 720 C C . GLU A 1 88 ? -1.07 12.164 15.664 1 98.5 88 GLU A C 1
ATOM 722 O O . GLU A 1 88 ? -0.118 12.883 15.969 1 98.5 88 GLU A O 1
ATOM 727 N N . LYS A 1 89 ? -1.229 10.938 16.094 1 97.62 89 LYS A N 1
ATOM 728 C CA . LYS A 1 89 ? -0.209 10.312 16.922 1 97.62 89 LYS A CA 1
ATOM 729 C C . LYS A 1 89 ? 1.137 10.266 16.203 1 97.62 89 LYS A C 1
ATOM 731 O O . LYS A 1 89 ? 2.176 10.562 16.797 1 97.62 89 LYS A O 1
ATOM 736 N N . LEU A 1 90 ? 1.123 9.938 14.984 1 98.38 90 LEU A N 1
ATOM 737 C CA . LEU A 1 90 ? 2.35 9.852 14.203 1 98.38 90 LEU A CA 1
ATOM 738 C C . LEU A 1 90 ? 2.98 11.227 14.023 1 98.38 90 LEU A C 1
ATOM 740 O O . LEU A 1 90 ? 4.203 11.367 14.109 1 98.38 90 LEU A O 1
ATOM 744 N N . LEU A 1 91 ? 2.174 12.18 13.742 1 98.75 91 LEU A N 1
ATOM 745 C CA . LEU A 1 91 ? 2.668 13.547 13.562 1 98.75 91 LEU A CA 1
ATOM 746 C C . LEU A 1 91 ? 3.371 14.031 14.828 1 98.75 91 LEU A C 1
ATOM 748 O O . LEU A 1 91 ? 4.43 14.664 14.75 1 98.75 91 LEU A O 1
ATOM 752 N N . LYS A 1 92 ? 2.828 13.742 15.961 1 98.31 92 LYS A N 1
ATOM 753 C CA . LYS A 1 92 ? 3.344 14.211 17.25 1 98.31 92 LYS A CA 1
ATOM 754 C C . LYS A 1 92 ? 4.723 13.625 17.531 1 98.31 92 LYS A C 1
ATOM 756 O O . LYS A 1 92 ? 5.484 14.172 18.328 1 98.31 92 LYS A O 1
ATOM 761 N N . LYS A 1 93 ? 5.043 12.555 16.891 1 97.75 93 LYS A N 1
ATOM 762 C CA . LYS A 1 93 ? 6.324 11.898 17.109 1 97.75 93 LYS A CA 1
ATOM 763 C C . LYS A 1 93 ? 7.477 12.727 16.547 1 97.75 93 LYS A C 1
ATOM 765 O O . LYS A 1 93 ? 8.641 12.5 16.891 1 97.75 93 LYS A O 1
ATOM 770 N N . ASN A 1 94 ? 7.195 13.578 15.617 1 98.31 94 ASN A N 1
ATOM 771 C CA . ASN A 1 94 ? 8.211 14.469 15.055 1 98.31 94 ASN A CA 1
ATOM 772 C C . ASN A 1 94 ? 8.047 15.898 15.555 1 98.31 94 ASN A C 1
ATOM 774 O O . ASN A 1 94 ? 7.113 16.594 15.164 1 98.31 94 ASN A O 1
ATOM 778 N N . LYS A 1 95 ? 8.875 16.359 16.422 1 97.69 95 LYS A N 1
ATOM 779 C CA . LYS A 1 95 ? 8.898 17.719 16.969 1 97.69 95 LYS A CA 1
ATOM 780 C C . LYS A 1 95 ? 7.547 18.094 17.562 1 97.69 95 LYS A C 1
ATOM 782 O O . LYS A 1 95 ? 7.047 19.203 17.328 1 97.69 95 LYS A O 1
ATOM 787 N N . ASN A 1 96 ? 6.891 17.109 18.156 1 97.44 96 ASN A N 1
ATOM 788 C CA . ASN A 1 96 ? 5.617 17.297 18.844 1 97.44 96 ASN A CA 1
ATOM 789 C C . ASN A 1 96 ? 4.523 17.766 17.891 1 97.44 96 ASN A C 1
ATOM 791 O O . ASN A 1 96 ? 3.559 18.406 18.328 1 97.44 96 ASN A O 1
ATOM 795 N N . GLY A 1 97 ? 4.789 17.578 16.641 1 97.81 97 GLY A N 1
ATOM 796 C CA . GLY A 1 97 ? 3.766 17.844 15.648 1 97.81 97 GLY A CA 1
ATOM 797 C C . GLY A 1 97 ? 3.764 19.281 15.156 1 97.81 97 GLY A C 1
ATOM 798 O O . GLY A 1 97 ? 2.844 19.703 14.461 1 97.81 97 GLY A O 1
ATOM 799 N N . THR A 1 98 ? 4.77 20.016 15.523 1 96.81 98 THR A N 1
ATOM 800 C CA . THR A 1 98 ? 4.781 21.422 15.164 1 96.81 98 THR A CA 1
ATOM 801 C C . THR A 1 98 ? 5.293 21.609 13.734 1 96.81 98 THR A C 1
ATOM 803 O O . THR A 1 98 ? 5.16 22.703 13.156 1 96.81 98 THR A O 1
ATOM 806 N N . GLY A 1 99 ? 5.879 20.609 13.117 1 97.12 99 GLY A N 1
ATOM 807 C CA . GLY A 1 99 ? 6.379 20.672 11.758 1 97.12 99 GLY A CA 1
ATOM 808 C C . GLY A 1 99 ? 5.664 19.719 10.82 1 97.12 99 GLY A C 1
ATOM 809 O O . GLY A 1 99 ? 4.449 19.812 10.641 1 97.12 99 GLY A O 1
ATOM 810 N N . TRP A 1 100 ? 6.461 18.781 10.32 1 98.56 100 TRP A N 1
ATOM 811 C CA . TRP A 1 100 ? 5.992 17.828 9.328 1 98.56 100 TRP A CA 1
ATOM 812 C C . TRP A 1 100 ? 6.012 16.406 9.891 1 98.56 100 TRP A C 1
ATOM 814 O O . TRP A 1 100 ? 6.469 16.188 11.008 1 98.56 100 TRP A O 1
ATOM 824 N N . PHE A 1 101 ? 5.434 15.477 9.18 1 98.81 101 PHE A N 1
ATOM 825 C CA . PHE A 1 101 ? 5.348 14.117 9.688 1 98.81 101 PHE A CA 1
ATOM 826 C C . PHE A 1 101 ? 6.734 13.531 9.914 1 98.81 101 PHE A C 1
ATOM 828 O O . PHE A 1 101 ? 6.961 12.805 10.891 1 98.81 101 PHE A O 1
ATOM 835 N N . VAL A 1 102 ? 7.621 13.797 8.945 1 98.81 102 VAL A N 1
ATOM 836 C CA . VAL A 1 102 ? 8.961 13.219 9.016 1 98.81 102 VAL A CA 1
ATOM 837 C C . VAL A 1 102 ? 9.992 14.281 8.648 1 98.81 102 VAL A C 1
ATOM 839 O O . VAL A 1 102 ? 9.844 14.984 7.645 1 98.81 102 VAL A O 1
ATOM 842 N N . GLY A 1 103 ? 11.008 14.406 9.414 1 98 103 GLY A N 1
ATOM 843 C CA . GLY A 1 103 ? 12.133 15.273 9.094 1 98 103 GLY A CA 1
ATOM 844 C C . GLY A 1 103 ? 11.789 16.75 9.172 1 98 103 GLY A C 1
ATOM 845 O O . GLY A 1 103 ? 10.945 17.156 9.977 1 98 103 GLY A O 1
ATOM 846 N N . ASP A 1 104 ? 12.484 17.562 8.375 1 97.31 104 ASP A N 1
ATOM 847 C CA . ASP A 1 104 ? 12.43 19 8.547 1 97.31 104 ASP A CA 1
ATOM 848 C C . ASP A 1 104 ? 11.633 19.672 7.422 1 97.31 104 ASP A C 1
ATOM 850 O O . ASP A 1 104 ? 11.492 20.891 7.387 1 97.31 104 ASP A O 1
ATOM 854 N N . GLY A 1 105 ? 11.117 18.953 6.535 1 96.81 105 GLY A N 1
ATOM 855 C CA . GLY A 1 105 ? 10.391 19.484 5.395 1 96.81 105 GLY A CA 1
ATOM 856 C C . GLY A 1 105 ? 9.297 18.562 4.895 1 96.81 105 GLY A C 1
ATOM 857 O O . GLY A 1 105 ? 9.109 17.469 5.438 1 96.81 105 GLY A O 1
ATOM 858 N N . ILE A 1 106 ? 8.617 19.031 3.887 1 97.94 106 ILE A N 1
ATOM 859 C CA . ILE A 1 106 ? 7.508 18.297 3.303 1 97.94 106 ILE A CA 1
ATOM 860 C C . ILE A 1 106 ? 8.031 17.016 2.641 1 97.94 106 ILE A C 1
ATOM 862 O O . ILE A 1 106 ? 9.023 17.047 1.913 1 97.94 106 ILE A O 1
ATOM 866 N N . THR A 1 107 ? 7.422 15.938 2.936 1 98.56 107 THR A N 1
ATOM 867 C CA . THR A 1 107 ? 7.688 14.664 2.275 1 98.56 107 THR A CA 1
ATOM 868 C C . THR A 1 107 ? 6.402 14.07 1.716 1 98.56 107 THR A C 1
ATOM 870 O O . THR A 1 107 ? 5.328 14.656 1.848 1 98.56 107 THR A O 1
ATOM 873 N N . LEU A 1 108 ? 6.477 12.938 1.115 1 98.75 108 LEU A N 1
ATOM 874 C CA . LEU A 1 108 ? 5.324 12.18 0.627 1 98.75 108 LEU A CA 1
ATOM 875 C C . LEU A 1 108 ? 4.324 11.93 1.751 1 98.75 108 LEU A C 1
ATOM 877 O O . LEU A 1 108 ? 3.115 11.914 1.519 1 98.75 108 LEU A O 1
ATOM 881 N N . ALA A 1 109 ? 4.789 11.695 2.965 1 98.88 109 ALA A N 1
ATOM 882 C CA . ALA A 1 109 ? 3.922 11.469 4.117 1 98.88 109 ALA A CA 1
ATOM 883 C C . ALA A 1 109 ? 2.939 12.625 4.301 1 98.88 109 ALA A C 1
ATOM 885 O O . ALA A 1 109 ? 1.749 12.398 4.539 1 98.88 109 ALA A O 1
ATOM 886 N N . ASP A 1 110 ? 3.428 13.82 4.184 1 98.69 110 ASP A N 1
ATOM 887 C CA . ASP A 1 110 ? 2.592 15 4.367 1 98.69 110 ASP A CA 1
ATOM 888 C C . ASP A 1 110 ? 1.549 15.109 3.258 1 98.69 110 ASP A C 1
ATOM 890 O O . ASP A 1 110 ? 0.39 15.438 3.52 1 98.69 110 ASP A O 1
ATOM 894 N N . VAL A 1 111 ? 1.973 14.883 2.062 1 98 111 VAL A N 1
ATOM 895 C CA . VAL A 1 111 ? 1.088 14.969 0.906 1 98 111 VAL A CA 1
ATOM 896 C C . VAL A 1 111 ? -0.046 13.953 1.044 1 98 111 VAL A C 1
ATOM 898 O O . VAL A 1 111 ? -1.217 14.297 0.858 1 98 111 VAL A O 1
ATOM 901 N N . MET A 1 112 ? 0.307 12.742 1.361 1 97.81 112 MET A N 1
ATOM 902 C CA . MET A 1 112 ? -0.682 11.672 1.464 1 97.81 112 MET A CA 1
ATOM 903 C C . MET A 1 112 ? -1.662 11.945 2.6 1 97.81 112 MET A C 1
ATOM 905 O O . MET A 1 112 ? -2.871 11.773 2.434 1 97.81 112 MET A O 1
ATOM 909 N N . ALA A 1 113 ? -1.14 12.305 3.754 1 98.25 113 ALA A N 1
ATOM 910 C CA . ALA A 1 113 ? -2.002 12.609 4.895 1 98.25 113 ALA A CA 1
ATOM 911 C C . ALA A 1 113 ? -2.955 13.758 4.578 1 98.25 113 ALA A C 1
ATOM 913 O O . ALA A 1 113 ? -4.156 13.664 4.84 1 98.25 113 ALA A O 1
ATOM 914 N N . PHE A 1 114 ? -2.42 14.789 3.99 1 98 114 PHE A N 1
ATOM 915 C CA . PHE A 1 114 ? -3.244 15.938 3.639 1 98 114 PHE A CA 1
ATOM 916 C C . PHE A 1 114 ? -4.332 15.539 2.648 1 98 114 PHE A C 1
ATOM 918 O O . PHE A 1 114 ? -5.504 15.875 2.836 1 98 114 PHE A O 1
ATOM 925 N N . ASN A 1 115 ? -3.922 14.859 1.588 1 95.62 115 ASN A N 1
ATOM 926 C CA . ASN A 1 115 ? -4.871 14.438 0.565 1 95.62 115 ASN A CA 1
ATOM 927 C C . ASN A 1 115 ? -6 13.602 1.16 1 95.62 115 ASN A C 1
ATOM 929 O O . ASN A 1 115 ? -7.164 13.758 0.786 1 95.62 115 ASN A O 1
ATOM 933 N N . MET A 1 116 ? -5.668 12.703 2.057 1 95.69 116 MET A N 1
ATOM 934 C CA . MET A 1 116 ? -6.664 11.844 2.689 1 95.69 116 MET A CA 1
ATOM 935 C C . MET A 1 116 ? -7.664 12.664 3.494 1 95.69 116 MET A C 1
ATOM 937 O O . MET A 1 116 ? -8.875 12.477 3.367 1 95.69 116 MET A O 1
ATOM 941 N N . ILE A 1 117 ? -7.172 13.625 4.277 1 96.56 117 ILE A N 1
ATOM 942 C CA . ILE A 1 117 ? -8 14.406 5.199 1 96.56 117 ILE A CA 1
ATOM 943 C C . ILE A 1 117 ? -8.797 15.445 4.418 1 96.56 117 ILE A C 1
ATOM 945 O O . ILE A 1 117 ? -9.992 15.625 4.66 1 96.56 117 ILE A O 1
ATOM 949 N N . TYR A 1 118 ? -8.141 16.062 3.484 1 95.5 118 TYR A N 1
ATOM 950 C CA . TYR A 1 118 ? -8.695 17.25 2.824 1 95.5 118 TYR A CA 1
ATOM 951 C C . TYR A 1 118 ? -9.633 16.844 1.687 1 95.5 118 TYR A C 1
ATOM 953 O O . TYR A 1 118 ? -10.648 17.5 1.448 1 95.5 118 TYR A O 1
ATOM 961 N N . ASP A 1 119 ? -9.32 15.766 0.992 1 93.12 119 ASP A N 1
ATOM 962 C CA . ASP A 1 119 ? -10.039 15.422 -0.233 1 93.12 119 ASP A CA 1
ATOM 963 C C . ASP A 1 119 ? -10.781 14.094 -0.087 1 93.12 119 ASP A C 1
ATOM 965 O O . ASP A 1 119 ? -12 14.047 -0.226 1 93.12 119 ASP A O 1
ATOM 969 N N . PHE A 1 120 ? -10.109 13.047 0.269 1 92.81 120 PHE A N 1
ATOM 970 C CA . PHE A 1 120 ? -10.656 11.695 0.162 1 92.81 120 PHE A CA 1
ATOM 971 C C . PHE A 1 120 ? -11.789 11.492 1.163 1 92.81 120 PHE A C 1
ATOM 973 O O . PHE A 1 120 ? -12.883 11.055 0.793 1 92.81 120 PHE A O 1
ATOM 980 N N . ILE A 1 121 ? -11.523 11.789 2.441 1 94.25 121 ILE A N 1
ATOM 981 C CA . ILE A 1 121 ? -12.516 11.57 3.482 1 94.25 121 ILE A CA 1
ATOM 982 C C . ILE A 1 121 ? -13.781 12.359 3.16 1 94.25 121 ILE A C 1
ATOM 984 O O . ILE A 1 121 ? -14.875 11.789 3.082 1 94.25 121 ILE A O 1
ATOM 988 N N . PRO A 1 122 ? -13.688 13.664 2.857 1 94.19 122 PRO A N 1
ATOM 989 C CA . PRO A 1 122 ? -14.898 14.406 2.502 1 94.19 122 PRO A CA 1
ATOM 990 C C . PRO A 1 122 ? -15.594 13.844 1.263 1 94.19 122 PRO A C 1
ATOM 992 O O . PRO A 1 122 ? -16.828 13.797 1.208 1 94.19 122 PRO A O 1
ATOM 995 N N . SER A 1 123 ? -14.828 13.422 0.292 1 90.88 123 SER A N 1
ATOM 996 C CA . SER A 1 123 ? -15.414 12.867 -0.922 1 90.88 123 SER A CA 1
ATOM 997 C C . SER A 1 123 ? -16.266 11.641 -0.611 1 90.88 123 SER A C 1
ATOM 999 O O . SER A 1 123 ? -17.375 11.508 -1.116 1 90.88 123 SER A O 1
ATOM 1001 N N . VAL A 1 124 ? -15.781 10.758 0.175 1 90.62 124 VAL A N 1
ATOM 1002 C CA . VAL A 1 124 ? -16.5 9.555 0.558 1 90.62 124 VAL A CA 1
ATOM 1003 C C . VAL A 1 124 ? -17.766 9.93 1.327 1 90.62 124 VAL A C 1
ATOM 1005 O O . VAL A 1 124 ? -18.812 9.289 1.169 1 90.62 124 VAL A O 1
ATOM 1008 N N . LEU A 1 125 ? -17.625 10.984 2.111 1 92.5 125 LEU A N 1
ATOM 1009 C CA . LEU A 1 125 ? -18.75 11.43 2.936 1 92.5 125 LEU A CA 1
ATOM 1010 C C . LEU A 1 125 ? -19.672 12.352 2.148 1 92.5 125 LEU A C 1
ATOM 1012 O O . LEU A 1 125 ? -20.688 12.828 2.676 1 92.5 125 LEU A O 1
ATOM 1016 N N . GLU A 1 126 ? -19.312 12.633 0.881 1 91.44 126 GLU A N 1
ATOM 1017 C CA . GLU A 1 126 ? -20.078 13.5 -0.012 1 91.44 126 GLU A CA 1
ATOM 1018 C C . GLU A 1 126 ? -20.25 14.891 0.582 1 91.44 126 GLU A C 1
ATOM 1020 O O . GLU A 1 126 ? -21.344 15.445 0.583 1 91.44 126 GLU A O 1
ATOM 1025 N N . THR A 1 127 ? -19.188 15.336 1.132 1 93.69 127 THR A N 1
ATOM 1026 C CA . THR A 1 127 ? -19.125 16.703 1.652 1 93.69 127 THR A CA 1
ATOM 1027 C C . THR A 1 127 ? -18.047 17.5 0.935 1 93.69 127 THR A C 1
ATOM 1029 O O . THR A 1 127 ? -17.281 16.953 0.14 1 93.69 127 THR A O 1
ATOM 1032 N N . GLU A 1 128 ? -18.031 18.766 1.123 1 94.25 128 GLU A N 1
ATOM 1033 C CA . GLU A 1 128 ? -17.047 19.625 0.497 1 94.25 128 GLU A CA 1
ATOM 1034 C C . GLU A 1 128 ? -15.641 19.344 1.022 1 94.25 128 GLU A C 1
ATOM 1036 O O . GLU A 1 128 ? -15.469 18.984 2.191 1 94.25 128 GLU A O 1
ATOM 1041 N N . GLU A 1 129 ? -14.688 19.547 0.175 1 93.38 129 GLU A N 1
ATOM 1042 C CA . GLU A 1 129 ? -13.289 19.344 0.561 1 93.38 129 GLU A CA 1
ATOM 1043 C C . GLU A 1 129 ? -12.938 20.156 1.798 1 93.38 129 GLU A C 1
ATOM 1045 O O . GLU A 1 129 ? -13.367 21.312 1.93 1 93.38 129 GLU A O 1
ATOM 1050 N N . GLY A 1 130 ? -12.195 19.594 2.656 1 93.12 130 GLY A N 1
ATOM 1051 C CA . GLY A 1 130 ? -11.648 20.297 3.807 1 93.12 130 GLY A CA 1
ATOM 1052 C C . GLY A 1 130 ? -12.672 20.5 4.91 1 93.12 130 GLY A C 1
ATOM 1053 O O . GLY A 1 130 ? -12.453 21.312 5.816 1 93.12 130 GLY A O 1
ATOM 1054 N N . THR A 1 131 ? -13.766 19.75 4.871 1 94.75 131 THR A N 1
ATOM 1055 C CA . THR A 1 131 ? -14.828 20.047 5.816 1 94.75 131 THR A CA 1
ATOM 1056 C C . THR A 1 131 ? -14.914 18.984 6.898 1 94.75 131 THR A C 1
ATOM 1058 O O . THR A 1 131 ? -15.75 19.062 7.805 1 94.75 131 THR A O 1
ATOM 1061 N N . PHE A 1 132 ? -14.109 17.969 6.77 1 95.75 132 PHE A N 1
ATOM 1062 C CA . PHE A 1 132 ? -14.172 16.922 7.781 1 95.75 132 PHE A CA 1
ATOM 1063 C C . PHE A 1 132 ? -13.734 17.453 9.141 1 95.75 132 PHE A C 1
ATOM 1065 O O . PHE A 1 132 ? -12.695 18.109 9.25 1 95.75 132 PHE A O 1
ATOM 1072 N N . ASP A 1 133 ? -14.508 17.125 10.148 1 94.88 133 ASP A N 1
ATOM 1073 C CA . ASP A 1 133 ? -14.219 17.594 11.5 1 94.88 133 ASP A CA 1
ATOM 1074 C C . ASP A 1 133 ? -13.227 16.656 12.195 1 94.88 133 ASP A C 1
ATOM 1076 O O . ASP A 1 133 ? -13.57 15.531 12.555 1 94.88 133 ASP A O 1
ATOM 1080 N N . LEU A 1 134 ? -12 17.047 12.383 1 95.5 134 LEU A N 1
ATOM 1081 C CA . LEU A 1 134 ? -10.938 16.281 13.016 1 95.5 134 LEU A CA 1
ATOM 1082 C C . LEU A 1 134 ? -11.109 16.266 14.531 1 95.5 134 LEU A C 1
ATOM 1084 O O . LEU A 1 134 ? -10.398 15.539 15.234 1 95.5 134 LEU A O 1
ATOM 1088 N N . LYS A 1 135 ? -12.148 16.766 15 1 87.88 135 LYS A N 1
ATOM 1089 C CA . LYS A 1 135 ? -12.547 16.75 16.406 1 87.88 135 LYS A CA 1
ATOM 1090 C C . LYS A 1 135 ? -11.406 17.219 17.297 1 87.88 135 LYS A C 1
ATOM 1092 O O . LYS A 1 135 ? -10.914 18.344 17.141 1 87.88 135 LYS A O 1
ATOM 1097 N N . ASP A 1 136 ? -10.891 16.484 18.312 1 92 136 ASP A N 1
ATOM 1098 C CA . ASP A 1 136 ? -9.891 16.797 19.328 1 92 136 ASP A CA 1
ATOM 1099 C C . ASP A 1 136 ? -8.484 16.516 18.828 1 92 136 ASP A C 1
ATOM 1101 O O . ASP A 1 136 ? -7.59 16.188 19.609 1 92 136 ASP A O 1
ATOM 1105 N N . GLN A 1 137 ? -8.375 16.672 17.422 1 97.5 137 GLN A N 1
ATOM 1106 C CA . GLN A 1 137 ? -7.07 16.438 16.812 1 97.5 137 GLN A CA 1
ATOM 1107 C C . GLN A 1 137 ? -6.402 17.75 16.422 1 97.5 137 GLN A C 1
ATOM 1109 O O . GLN A 1 137 ? -6.18 18 15.227 1 97.5 137 GLN A O 1
ATOM 1114 N N . GLU A 1 138 ? -5.957 18.469 17.438 1 97.25 138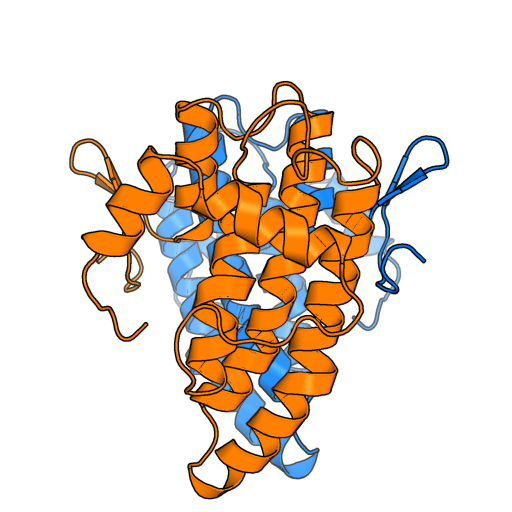 GLU A N 1
ATOM 1115 C CA . GLU A 1 138 ? -5.531 19.859 17.266 1 97.25 138 GLU A CA 1
ATOM 1116 C C . GLU A 1 138 ? -4.234 19.938 16.469 1 97.25 138 GLU A C 1
ATOM 1118 O O . GLU A 1 138 ? -4.055 20.859 15.664 1 97.25 138 GLU A O 1
ATOM 1123 N N . VAL A 1 139 ? -3.379 19.016 16.75 1 97.88 139 VAL A N 1
ATOM 1124 C CA . VAL A 1 139 ? -2.084 19.031 16.078 1 97.88 139 VAL A CA 1
ATOM 1125 C C . VAL A 1 139 ? -2.271 18.75 14.586 1 97.88 139 VAL A C 1
ATOM 1127 O O . VAL A 1 139 ? -1.625 19.375 13.75 1 97.88 139 VAL A O 1
ATOM 1130 N N . LEU A 1 140 ? -3.123 17.859 14.32 1 98.38 140 LEU A N 1
ATOM 1131 C CA . LEU A 1 140 ? -3.412 17.531 12.93 1 98.38 140 LEU A CA 1
ATOM 1132 C C . LEU A 1 140 ? -4.145 18.672 12.234 1 98.38 140 LEU A C 1
ATOM 1134 O O . LEU A 1 140 ? -3.893 18.953 11.055 1 98.38 140 LEU A O 1
ATOM 1138 N N . LYS A 1 141 ? -5.047 19.312 12.945 1 97.75 141 LYS A N 1
ATOM 1139 C CA . LYS A 1 141 ? -5.719 20.484 12.406 1 97.75 141 LYS A CA 1
ATOM 1140 C C . LYS A 1 141 ? -4.707 21.562 12.008 1 97.75 141 LYS A C 1
ATOM 1142 O O . LYS A 1 141 ? -4.797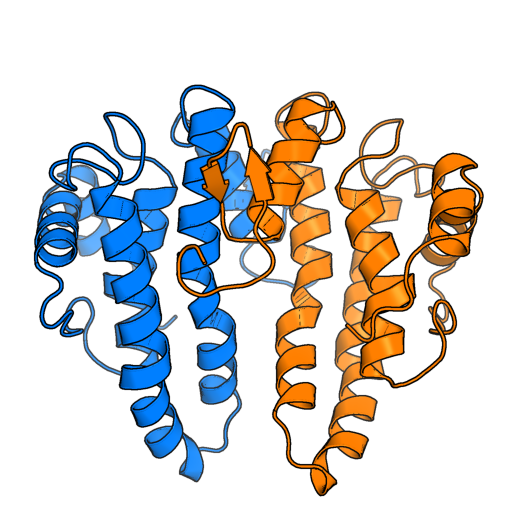 22.141 10.914 1 97.75 141 LYS A O 1
ATOM 1147 N N . ALA A 1 142 ? -3.832 21.781 12.891 1 98.06 142 ALA A N 1
ATOM 1148 C CA . ALA A 1 142 ? -2.795 22.766 12.633 1 98.06 142 ALA A CA 1
ATOM 1149 C C . ALA A 1 142 ? -1.946 22.375 11.43 1 98.06 142 ALA A C 1
ATOM 1151 O O . ALA A 1 142 ? -1.565 23.234 10.625 1 98.06 142 ALA A O 1
ATOM 1152 N N . PHE A 1 143 ? -1.616 21.156 11.281 1 98.5 143 PHE A N 1
ATOM 1153 C CA . PHE A 1 143 ? -0.866 20.641 10.141 1 98.5 143 PHE A CA 1
ATOM 1154 C C . PHE A 1 143 ? -1.605 20.922 8.836 1 98.5 143 PHE A C 1
ATOM 1156 O O . PHE A 1 143 ? -1.002 21.375 7.863 1 98.5 143 PHE A O 1
ATOM 1163 N N . VAL A 1 144 ? -2.889 20.594 8.805 1 97.88 144 VAL A N 1
ATOM 1164 C CA . VAL A 1 144 ? -3.678 20.797 7.59 1 97.88 144 VAL A CA 1
ATOM 1165 C C . VAL A 1 144 ? -3.625 22.266 7.172 1 97.88 144 VAL A C 1
ATOM 1167 O O . VAL A 1 144 ? -3.418 22.578 5.996 1 97.88 144 VAL A O 1
ATOM 1170 N N . GLU A 1 145 ? -3.775 23.109 8.086 1 96.81 145 GLU A N 1
ATOM 1171 C CA . GLU A 1 145 ? -3.719 24.547 7.801 1 96.81 145 GLU A CA 1
ATOM 1172 C C . GLU A 1 145 ? -2.33 24.953 7.328 1 96.81 145 GLU A C 1
ATOM 1174 O O . GLU A 1 145 ? -2.195 25.75 6.391 1 96.81 145 GLU A O 1
ATOM 1179 N N . ARG A 1 146 ? -1.311 24.453 8.016 1 97 146 ARG A N 1
ATOM 1180 C CA . ARG A 1 146 ? 0.07 24.75 7.641 1 97 146 ARG A CA 1
ATOM 1181 C C . ARG A 1 146 ? 0.362 24.297 6.219 1 97 146 ARG A C 1
ATOM 1183 O O . ARG A 1 146 ? 0.944 25.031 5.426 1 97 146 ARG A O 1
ATOM 1190 N N . PHE A 1 147 ? 0.02 23.094 5.922 1 97.44 147 PHE A N 1
ATOM 1191 C CA . PHE A 1 147 ? 0.266 22.516 4.602 1 97.44 147 PHE A CA 1
ATOM 1192 C C . PHE A 1 147 ? -0.454 23.312 3.523 1 97.44 147 PHE A C 1
ATOM 1194 O O . PHE A 1 147 ? 0.128 23.625 2.48 1 97.44 147 PHE A O 1
ATOM 1201 N N . LYS A 1 148 ? -1.677 23.688 3.76 1 94.5 148 LYS A N 1
ATOM 1202 C CA . LYS A 1 148 ? -2.508 24.438 2.822 1 94.5 148 LYS A CA 1
ATOM 1203 C C . LYS A 1 148 ? -1.939 25.828 2.576 1 94.5 148 LYS A C 1
ATOM 1205 O O . LYS A 1 148 ? -2.133 26.406 1.503 1 94.5 148 LYS A O 1
ATOM 1210 N N . SER A 1 149 ? -1.296 26.328 3.5 1 93.94 149 SER A N 1
ATOM 1211 C CA . SER A 1 149 ? -0.792 27.688 3.432 1 93.94 149 SER A CA 1
ATOM 1212 C C . SER A 1 149 ? 0.486 27.766 2.604 1 93.94 149 SER A C 1
ATOM 1214 O O . SER A 1 149 ? 0.939 28.859 2.252 1 93.94 149 SER A O 1
ATOM 1216 N N . ASN A 1 150 ? 1.085 26.562 2.348 1 92.38 150 ASN A N 1
ATOM 1217 C CA . ASN A 1 150 ? 2.213 26.547 1.422 1 92.38 150 ASN A CA 1
ATOM 1218 C C . ASN A 1 150 ? 1.83 27.141 0.069 1 92.38 150 ASN A C 1
ATOM 1220 O O . ASN A 1 150 ? 0.825 26.75 -0.525 1 92.38 150 ASN A O 1
ATOM 1224 N N . ALA A 1 151 ? 2.582 28.047 -0.432 1 90.75 151 ALA A N 1
ATOM 1225 C CA . ALA A 1 151 ? 2.225 28.828 -1.616 1 90.75 151 ALA A CA 1
ATOM 1226 C C . ALA A 1 151 ? 1.974 27.906 -2.814 1 90.75 151 ALA A C 1
ATOM 1228 O O . ALA A 1 151 ? 1 28.094 -3.547 1 90.75 151 ALA A O 1
ATOM 1229 N N . LYS A 1 152 ? 2.848 26.969 -3.057 1 90.12 152 LYS A N 1
ATOM 1230 C CA . LYS A 1 152 ? 2.715 26.078 -4.203 1 90.12 152 LYS A CA 1
ATOM 1231 C C . LYS A 1 152 ? 1.478 25.203 -4.07 1 90.12 152 LYS A C 1
ATOM 1233 O O . LYS A 1 152 ? 0.806 24.906 -5.062 1 90.12 152 LYS A O 1
ATOM 1238 N N . ILE A 1 153 ? 1.21 24.75 -2.898 1 90.19 153 ILE A N 1
ATOM 1239 C CA . ILE A 1 153 ? 0.054 23.891 -2.652 1 90.19 153 ILE A CA 1
ATOM 1240 C C . ILE A 1 153 ? -1.23 24.703 -2.809 1 90.19 153 ILE A C 1
ATOM 1242 O O . ILE A 1 153 ? -2.188 24.234 -3.439 1 90.19 153 ILE A O 1
ATOM 1246 N N . SER A 1 154 ? -1.258 25.875 -2.262 1 89.44 154 SER A N 1
ATOM 1247 C CA . SER A 1 154 ? -2.42 26.75 -2.361 1 89.44 154 SER A CA 1
ATOM 1248 C C . SER A 1 154 ? -2.762 27.047 -3.816 1 89.44 154 SER A C 1
ATOM 1250 O O . SER A 1 154 ? -3.932 27.031 -4.199 1 89.44 154 SER A O 1
ATOM 1252 N N . ASP A 1 155 ? -1.775 27.344 -4.566 1 89.31 155 ASP A N 1
ATOM 1253 C CA . ASP A 1 155 ? -1.966 27.625 -5.988 1 89.31 155 ASP A CA 1
ATOM 1254 C C . ASP A 1 155 ? -2.549 26.406 -6.715 1 89.31 155 ASP A C 1
ATOM 1256 O O . ASP A 1 155 ? -3.438 26.547 -7.555 1 89.31 155 ASP A O 1
ATOM 1260 N N . TRP A 1 156 ? -2.01 25.234 -6.379 1 87.5 156 TRP A N 1
ATOM 1261 C CA . TRP A 1 156 ? -2.498 24 -7 1 87.5 156 TRP A CA 1
ATOM 1262 C C . TRP A 1 156 ? -3.955 23.75 -6.625 1 87.5 156 TRP A C 1
ATOM 1264 O O . TRP A 1 156 ? -4.766 23.391 -7.484 1 87.5 156 TRP A O 1
ATOM 1274 N N . LEU A 1 157 ? -4.363 23.969 -5.426 1 88.06 157 LEU A N 1
ATOM 1275 C CA . LEU A 1 157 ? -5.723 23.719 -4.945 1 88.06 157 LEU A CA 1
ATOM 1276 C C . LEU A 1 157 ? -6.719 24.625 -5.668 1 88.06 157 LEU A C 1
ATOM 1278 O O . LEU A 1 157 ? -7.863 24.219 -5.906 1 88.06 157 LEU A O 1
ATOM 1282 N N . LYS A 1 158 ? -6.262 25.719 -6.086 1 85.31 158 LYS A N 1
ATOM 1283 C CA . LYS A 1 158 ? -7.121 26.688 -6.773 1 85.31 158 LYS A CA 1
ATOM 1284 C C . LYS A 1 158 ? -7.289 26.312 -8.242 1 85.31 158 LYS A C 1
ATOM 1286 O O . LYS A 1 158 ? -8.312 26.625 -8.859 1 85.31 158 LYS A O 1
ATOM 1291 N N . LYS A 1 159 ? -6.297 25.656 -8.828 1 87 159 LYS A N 1
ATOM 1292 C CA . LYS A 1 159 ? -6.25 25.453 -10.273 1 87 159 LYS A CA 1
ATOM 1293 C C . LYS A 1 159 ? -6.645 24.016 -10.641 1 87 159 LYS A C 1
ATOM 1295 O O . LYS A 1 159 ? -6.98 23.734 -11.789 1 87 159 LYS A O 1
ATOM 1300 N N . ARG A 1 160 ? -6.629 23.219 -9.719 1 81.44 160 ARG A N 1
ATOM 1301 C CA . ARG A 1 160 ? -6.785 21.797 -10.055 1 81.44 160 ARG A CA 1
ATOM 1302 C C . ARG A 1 160 ? -8.195 21.516 -10.547 1 81.44 160 ARG A C 1
ATOM 1304 O O . ARG A 1 160 ? -9.156 22.172 -10.148 1 81.44 160 ARG A O 1
ATOM 1311 N N . PRO A 1 161 ? -8.141 20.594 -11.508 1 74.12 161 PRO A N 1
ATOM 1312 C CA . PRO A 1 161 ? -9.469 20.25 -12.023 1 74.12 161 PRO A CA 1
ATOM 1313 C C . PRO A 1 161 ? -10.359 19.594 -10.977 1 74.12 161 PRO A C 1
ATOM 1315 O O . PRO A 1 161 ? -9.859 18.891 -10.086 1 74.12 161 PRO A O 1
ATOM 1318 N N . LEU A 1 162 ? -11.508 20.031 -10.93 1 62.78 162 LEU A N 1
ATOM 1319 C CA . LEU A 1 162 ? -12.477 19.406 -10.039 1 62.78 162 LEU A CA 1
ATOM 1320 C C . LEU A 1 162 ? -12.742 17.969 -10.461 1 62.78 162 LEU A C 1
ATOM 1322 O O . LEU A 1 162 ? -12.945 17.688 -11.641 1 62.78 162 LEU A O 1
ATOM 1326 N N . ARG A 1 163 ? -11.984 17.125 -9.828 1 59.12 163 ARG A N 1
ATOM 1327 C CA . ARG A 1 163 ? -12.273 15.75 -10.188 1 59.12 163 ARG A CA 1
ATOM 1328 C C . ARG A 1 163 ? -13.188 15.094 -9.164 1 59.12 163 ARG A C 1
ATOM 1330 O O . ARG A 1 163 ? -13.156 15.445 -7.98 1 59.12 163 ARG A O 1
ATOM 1337 N N . PRO A 1 164 ? -14.203 14.484 -9.836 1 47.84 164 PRO A N 1
ATOM 1338 C CA . PRO A 1 164 ? -15.078 13.812 -8.875 1 47.84 164 PRO A CA 1
ATOM 1339 C C . PRO A 1 164 ? -14.312 12.953 -7.875 1 47.84 164 PRO A C 1
ATOM 1341 O O . PRO A 1 164 ? -14.773 12.75 -6.75 1 47.84 164 PRO A O 1
ATOM 1344 N N . TYR A 1 165 ? -13.383 12.188 -8.555 1 43.66 165 TYR A N 1
ATOM 1345 C CA . TYR A 1 165 ? -12.688 11.297 -7.629 1 43.66 165 TYR A CA 1
ATOM 1346 C C . TYR A 1 165 ? -11.273 11.797 -7.348 1 43.66 165 TYR A C 1
ATOM 1348 O O . TYR A 1 165 ? -10.68 12.492 -8.18 1 43.66 165 TYR A O 1
ATOM 1356 N N . ILE B 1 1 ? 0.613 -1.562 21.891 1 73.75 1 ILE B N 1
ATOM 1357 C CA . ILE B 1 1 ? 0.672 -1.82 20.453 1 73.75 1 ILE B CA 1
ATOM 1358 C C . ILE B 1 1 ? 0.555 -0.505 19.688 1 73.75 1 ILE B C 1
ATOM 1360 O O . ILE B 1 1 ? -0.417 0.235 19.859 1 73.75 1 ILE B O 1
ATOM 1364 N N . GLU B 1 2 ? 1.631 -0.353 18.953 1 81.56 2 GLU B N 1
ATOM 1365 C CA . GLU B 1 2 ? 1.688 0.917 18.234 1 81.56 2 GLU B CA 1
ATOM 1366 C C . GLU B 1 2 ? 0.493 1.077 17.297 1 81.56 2 GLU B C 1
ATOM 1368 O O . GLU B 1 2 ? 0.201 0.187 16.5 1 81.56 2 GLU B O 1
ATOM 1373 N N . LEU B 1 3 ? -0.273 2.178 17.453 1 86.38 3 LEU B N 1
ATOM 1374 C CA . LEU B 1 3 ? -1.47 2.557 16.703 1 86.38 3 LEU B CA 1
ATOM 1375 C C . LEU B 1 3 ? -2.572 1.519 16.891 1 86.38 3 LEU B C 1
ATOM 1377 O O . LEU B 1 3 ? -3.572 1.537 16.156 1 86.38 3 LEU B O 1
ATOM 1381 N N . GLY B 1 4 ? -2.398 0.539 17.719 1 83.81 4 GLY B N 1
ATOM 1382 C CA . GLY B 1 4 ? -3.418 -0.463 17.984 1 83.81 4 GLY B CA 1
ATOM 1383 C C . GLY B 1 4 ? -3.523 -1.514 16.891 1 83.81 4 GLY B C 1
ATOM 1384 O O . GLY B 1 4 ? -4.582 -2.117 16.703 1 83.81 4 GLY B O 1
ATOM 1385 N N . GLN B 1 5 ? -2.434 -1.624 16.156 1 82.94 5 GLN B N 1
ATOM 1386 C CA . GLN B 1 5 ? -2.473 -2.559 15.039 1 82.94 5 GLN B CA 1
ATOM 1387 C C . GLN B 1 5 ? -1.367 -3.604 15.156 1 82.94 5 GLN B C 1
ATOM 1389 O O . GLN B 1 5 ? -0.274 -3.307 15.641 1 82.94 5 GLN B O 1
ATOM 1394 N N . LEU B 1 6 ? -1.685 -4.863 14.883 1 82.06 6 LEU B N 1
ATOM 1395 C CA . LEU B 1 6 ? -0.718 -5.941 14.711 1 82.06 6 LEU B CA 1
ATOM 1396 C C . LEU B 1 6 ? -0.671 -6.402 13.258 1 82.06 6 LEU B C 1
ATOM 1398 O O . LEU B 1 6 ? -1.656 -6.27 12.523 1 82.06 6 LEU B O 1
ATOM 1402 N N . PRO B 1 7 ? 0.48 -6.867 12.852 1 86.88 7 PRO B N 1
ATOM 1403 C CA . PRO B 1 7 ? 1.781 -7.062 13.5 1 86.88 7 PRO B CA 1
ATOM 1404 C C . PRO B 1 7 ? 2.578 -5.77 13.625 1 86.88 7 PRO B C 1
ATOM 1406 O O . PRO B 1 7 ? 2.227 -4.758 13.008 1 86.88 7 PRO B O 1
ATOM 1409 N N . VAL B 1 8 ? 3.611 -5.777 14.516 1 92.75 8 VAL B N 1
ATOM 1410 C CA . VAL B 1 8 ? 4.551 -4.668 14.664 1 92.75 8 VAL B CA 1
ATOM 1411 C C . VAL B 1 8 ? 5.98 -5.172 14.469 1 92.75 8 VAL B C 1
ATOM 1413 O O . VAL B 1 8 ? 6.277 -6.336 14.75 1 92.75 8 VAL B O 1
ATOM 1416 N N . LEU B 1 9 ? 6.789 -4.355 13.883 1 94.56 9 LEU B N 1
ATOM 1417 C CA . LEU B 1 9 ? 8.227 -4.598 13.797 1 94.56 9 LEU B CA 1
ATOM 1418 C C . LEU B 1 9 ? 8.961 -3.941 14.961 1 94.56 9 LEU B C 1
ATOM 1420 O O . LEU B 1 9 ? 8.789 -2.746 15.211 1 94.56 9 LEU B O 1
ATOM 1424 N N . GLU B 1 10 ? 9.672 -4.703 15.695 1 95.5 10 GLU B N 1
ATOM 1425 C CA . GLU B 1 10 ? 10.469 -4.141 16.781 1 95.5 10 GLU B CA 1
ATOM 1426 C C . GLU B 1 10 ? 11.922 -3.971 16.359 1 95.5 10 GLU B C 1
ATOM 1428 O O . GLU B 1 10 ? 12.57 -4.93 15.938 1 95.5 10 GLU B O 1
ATOM 1433 N N . ILE B 1 11 ? 12.414 -2.74 16.438 1 94.94 11 ILE B N 1
ATOM 1434 C CA . ILE B 1 11 ? 13.805 -2.412 16.172 1 94.94 11 ILE B CA 1
ATOM 1435 C C . ILE B 1 11 ? 14.406 -1.694 17.375 1 94.94 11 ILE B C 1
ATOM 1437 O O . ILE B 1 11 ? 13.984 -0.588 17.719 1 94.94 11 ILE B O 1
ATOM 1441 N N . ASP B 1 12 ? 15.398 -2.342 17.984 1 94.75 12 ASP B N 1
ATOM 1442 C CA . ASP B 1 12 ? 16.109 -1.756 19.109 1 94.75 12 ASP B CA 1
ATOM 1443 C C . ASP B 1 12 ? 15.133 -1.282 20.188 1 94.75 12 ASP B C 1
ATOM 1445 O O . ASP B 1 12 ? 15.227 -0.148 20.656 1 94.75 12 ASP B O 1
ATOM 1449 N N . GLY B 1 13 ? 14.117 -1.994 20.438 1 94.31 13 GLY B N 1
ATOM 1450 C CA . GLY B 1 13 ? 13.195 -1.724 21.516 1 94.31 13 GLY B CA 1
ATOM 1451 C C . GLY B 1 13 ? 12.023 -0.848 21.109 1 94.31 13 GLY B C 1
ATOM 1452 O O . GLY B 1 13 ? 11.125 -0.593 21.906 1 94.31 13 GLY B O 1
ATOM 1453 N N . THR B 1 14 ? 12.07 -0.318 19.953 1 94.88 14 THR B N 1
ATOM 1454 C CA . THR B 1 14 ? 10.977 0.514 19.469 1 94.88 14 THR B CA 1
ATOM 1455 C C . THR B 1 14 ? 10.07 -0.282 18.547 1 94.88 14 THR B C 1
ATOM 1457 O O . THR B 1 14 ? 10.547 -1.034 17.688 1 94.88 14 THR B O 1
ATOM 1460 N N . GLU B 1 15 ? 8.734 -0.142 18.672 1 95.62 15 GLU B N 1
ATOM 1461 C CA . GLU B 1 15 ? 7.758 -0.819 17.828 1 95.62 15 GLU B CA 1
ATOM 1462 C C . GLU B 1 15 ? 7.301 0.082 16.688 1 95.62 15 GLU B C 1
ATOM 1464 O O . GLU B 1 15 ? 7.027 1.267 16.891 1 95.62 15 GLU B O 1
ATOM 1469 N N . TYR B 1 16 ? 7.27 -0.514 15.562 1 96.5 16 TYR B N 1
ATOM 1470 C CA . TYR B 1 16 ? 6.801 0.186 14.375 1 96.5 16 TYR B CA 1
ATOM 1471 C C . TYR B 1 16 ? 5.633 -0.551 13.734 1 96.5 16 TYR B C 1
ATOM 1473 O O . TYR B 1 16 ? 5.688 -1.768 13.539 1 96.5 16 TYR B O 1
ATOM 1481 N N . PRO B 1 17 ? 4.551 0.159 13.422 1 94.88 17 PRO B N 1
ATOM 1482 C CA . PRO B 1 17 ? 3.383 -0.465 12.797 1 94.88 17 PRO B CA 1
ATOM 1483 C C . PRO B 1 17 ? 3.516 -0.583 11.281 1 94.88 17 PRO B C 1
ATOM 1485 O O . PRO B 1 17 ? 4.512 -0.131 10.711 1 94.88 17 PRO B O 1
ATOM 1488 N N . GLN B 1 18 ? 2.486 -1.235 10.664 1 95.12 18 GLN B N 1
ATOM 1489 C CA . GLN B 1 18 ? 2.314 -1.301 9.219 1 95.12 18 GLN B CA 1
ATOM 1490 C C . GLN B 1 18 ? 3.262 -2.324 8.594 1 95.12 18 GLN B C 1
ATOM 1492 O O . GLN B 1 18 ? 4.395 -1.992 8.242 1 95.12 18 GLN B O 1
ATOM 1497 N N . SER B 1 19 ? 2.715 -3.402 8.25 1 94.25 19 SER B N 1
ATOM 1498 C CA . SER B 1 19 ? 3.49 -4.543 7.773 1 94.25 19 SER B CA 1
ATOM 1499 C C . SER B 1 19 ? 4.133 -4.25 6.422 1 94.25 19 SER B C 1
ATOM 1501 O O . SER B 1 19 ? 5.285 -4.617 6.184 1 94.25 19 SER B O 1
ATOM 1503 N N . ARG B 1 20 ? 3.492 -3.527 5.539 1 95.19 20 ARG B N 1
ATOM 1504 C CA . ARG B 1 20 ? 4.043 -3.227 4.223 1 95.19 20 ARG B CA 1
ATOM 1505 C C . ARG B 1 20 ? 5.227 -2.268 4.332 1 95.19 20 ARG B C 1
ATOM 1507 O O . ARG B 1 20 ? 6.203 -2.391 3.594 1 95.19 20 ARG B O 1
ATOM 1514 N N . ALA B 1 21 ? 5.062 -1.287 5.238 1 97.75 21 ALA B N 1
ATOM 1515 C CA . ALA B 1 21 ? 6.18 -0.385 5.5 1 97.75 21 ALA B CA 1
ATOM 1516 C C . ALA B 1 21 ? 7.383 -1.146 6.055 1 97.75 21 ALA B C 1
ATOM 1518 O O . ALA B 1 21 ? 8.516 -0.912 5.637 1 97.75 21 ALA B O 1
ATOM 1519 N N . ALA B 1 22 ? 7.102 -2.049 6.969 1 97.69 22 ALA B N 1
ATOM 1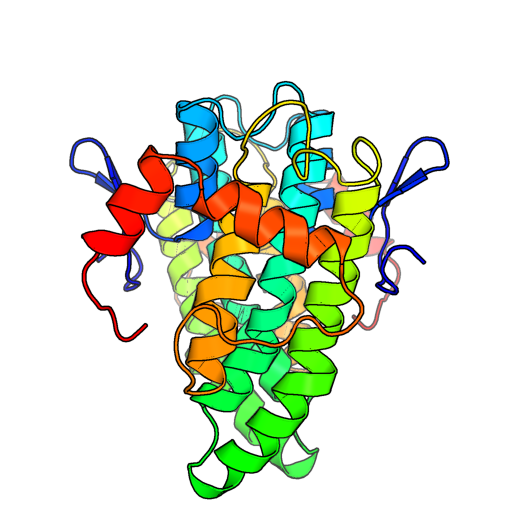520 C CA . ALA B 1 22 ? 8.156 -2.867 7.559 1 97.69 22 ALA B CA 1
ATOM 1521 C C . ALA B 1 22 ? 8.859 -3.707 6.496 1 97.69 22 ALA B C 1
ATOM 1523 O O . ALA B 1 22 ? 10.086 -3.795 6.473 1 97.69 22 ALA B O 1
ATOM 1524 N N . CYS B 1 23 ? 8.102 -4.305 5.637 1 97.62 23 CYS B N 1
ATOM 1525 C CA . CYS B 1 23 ? 8.664 -5.145 4.582 1 97.62 23 CYS B CA 1
ATOM 1526 C C . CYS B 1 23 ? 9.57 -4.332 3.664 1 97.62 23 CYS B C 1
ATOM 1528 O O . CYS B 1 23 ? 10.664 -4.777 3.311 1 97.62 23 CYS B O 1
ATOM 1530 N N . ARG B 1 24 ? 9.109 -3.158 3.281 1 98.06 24 ARG B N 1
ATOM 1531 C CA . ARG B 1 24 ? 9.938 -2.301 2.434 1 98.06 24 ARG B CA 1
ATOM 1532 C C . ARG B 1 24 ? 11.219 -1.892 3.152 1 98.06 24 ARG B C 1
ATOM 1534 O O . ARG B 1 24 ? 12.297 -1.905 2.559 1 98.06 24 ARG B O 1
ATOM 1541 N N . HIS B 1 25 ? 11.062 -1.562 4.402 1 98.25 25 HIS B N 1
ATOM 1542 C CA . HIS B 1 25 ? 12.219 -1.15 5.195 1 98.25 25 HIS B CA 1
ATOM 1543 C C . HIS B 1 25 ? 13.258 -2.264 5.277 1 98.25 25 HIS B C 1
ATOM 1545 O O . HIS B 1 25 ? 14.438 -2.037 5 1 98.25 25 HIS B O 1
ATOM 1551 N N . LEU B 1 26 ? 12.828 -3.426 5.637 1 98.12 26 LEU B N 1
ATOM 1552 C CA . LEU B 1 26 ? 13.727 -4.566 5.773 1 98.12 26 LEU B CA 1
ATOM 1553 C C . LEU B 1 26 ? 14.336 -4.934 4.426 1 98.12 26 LEU B C 1
ATOM 1555 O O . LEU B 1 26 ? 15.508 -5.324 4.359 1 98.12 26 LEU B O 1
ATOM 1559 N N . SER B 1 27 ? 13.547 -4.852 3.381 1 98.31 27 SER B N 1
ATOM 1560 C CA . SER B 1 27 ? 14.062 -5.148 2.047 1 98.31 27 SER B CA 1
ATOM 1561 C C . SER B 1 27 ? 15.164 -4.172 1.649 1 98.31 27 SER B C 1
ATOM 1563 O O . SER B 1 27 ? 16.141 -4.559 1.009 1 98.31 27 SER B O 1
ATOM 1565 N N . ARG B 1 28 ? 15 -2.889 1.947 1 97.12 28 ARG B N 1
ATOM 1566 C CA . ARG B 1 28 ? 16.062 -1.916 1.702 1 97.12 28 ARG B CA 1
ATOM 1567 C C . ARG B 1 28 ? 17.312 -2.262 2.498 1 97.12 28 ARG B C 1
ATOM 1569 O O . ARG B 1 28 ? 18.422 -2.275 1.949 1 97.12 28 ARG B O 1
ATOM 1576 N N . LYS B 1 29 ? 17.125 -2.58 3.717 1 97 29 LYS B N 1
ATOM 1577 C CA . LYS B 1 29 ? 18.234 -2.832 4.641 1 97 29 LYS B CA 1
ATOM 1578 C C . LYS B 1 29 ? 19.047 -4.047 4.203 1 97 29 LYS B C 1
ATOM 1580 O O . LYS B 1 29 ? 20.266 -4.055 4.332 1 97 29 LYS B O 1
ATOM 1585 N N . PHE B 1 30 ? 18.406 -5 3.684 1 97.31 30 PHE B N 1
ATOM 1586 C CA . PHE B 1 30 ? 19.078 -6.27 3.453 1 97.31 30 PHE B CA 1
ATOM 1587 C C . PHE B 1 30 ? 19.312 -6.496 1.966 1 97.31 30 PHE B C 1
ATOM 1589 O O . PHE B 1 30 ? 19.75 -7.574 1.557 1 97.31 30 PHE B O 1
ATOM 1596 N N . GLY B 1 31 ? 19 -5.535 1.148 1 97 31 GLY B N 1
ATOM 1597 C CA . GLY B 1 31 ? 19.422 -5.547 -0.244 1 97 31 GLY B CA 1
ATOM 1598 C C . GLY B 1 31 ? 18.422 -6.234 -1.159 1 97 31 GLY B C 1
ATOM 1599 O O . GLY B 1 31 ? 18.797 -6.742 -2.221 1 97 31 GLY B O 1
ATOM 1600 N N . 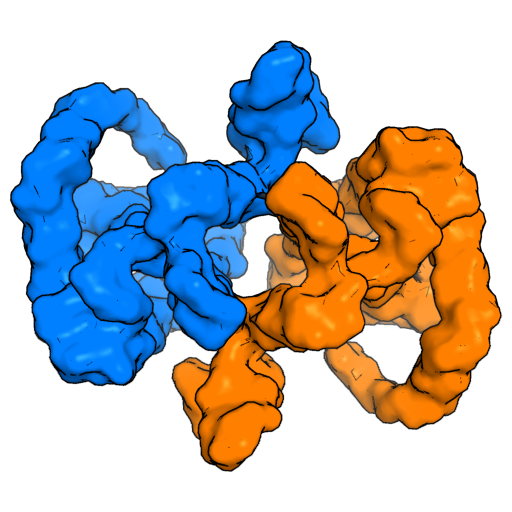PHE B 1 32 ? 17.172 -6.262 -0.823 1 98.19 32 PHE B N 1
ATOM 1601 C CA . PHE B 1 32 ? 16.141 -6.93 -1.604 1 98.19 32 PHE B CA 1
ATOM 1602 C C . PHE B 1 32 ? 15.188 -5.914 -2.232 1 98.19 32 PHE B C 1
ATOM 1604 O O . PHE B 1 32 ? 14.07 -6.262 -2.627 1 98.19 32 PHE B O 1
ATOM 1611 N N . TYR B 1 33 ? 15.609 -4.656 -2.305 1 98.44 33 TYR B N 1
ATOM 1612 C CA . TYR B 1 33 ? 14.703 -3.619 -2.789 1 98.44 33 TYR B CA 1
ATOM 1613 C C . TYR B 1 33 ? 15.258 -2.955 -4.043 1 98.44 33 TYR B C 1
ATOM 1615 O O . TYR B 1 33 ? 14.984 -1.781 -4.305 1 98.44 33 TYR B O 1
ATOM 1623 N N . GLY B 1 34 ? 16.031 -3.744 -4.82 1 97.69 34 GLY B N 1
ATOM 1624 C CA . GLY B 1 34 ? 16.531 -3.258 -6.098 1 97.69 34 GLY B CA 1
ATOM 1625 C C . GLY B 1 34 ? 17.828 -2.498 -5.98 1 97.69 34 GLY B C 1
ATOM 1626 O O . GLY B 1 34 ? 18.188 -2.031 -4.895 1 97.69 34 GLY B O 1
ATOM 1627 N N . LYS B 1 35 ? 18.578 -2.312 -7.074 1 96.94 35 LYS B N 1
ATOM 1628 C CA . LYS B 1 35 ? 19.922 -1.747 -7.074 1 96.94 35 LYS B CA 1
ATOM 1629 C C . LYS B 1 35 ? 19.891 -0.25 -7.367 1 96.94 35 LYS B C 1
ATOM 1631 O O . LYS B 1 35 ? 20.891 0.443 -7.195 1 96.94 35 LYS B O 1
ATOM 1636 N N . ASP B 1 36 ? 18.797 0.249 -7.902 1 96.69 36 ASP B N 1
ATOM 1637 C CA . ASP B 1 36 ? 18.641 1.664 -8.227 1 96.69 36 ASP B CA 1
ATOM 1638 C C . ASP B 1 36 ? 17.172 2.08 -8.164 1 96.69 36 ASP B C 1
ATOM 1640 O O . ASP B 1 36 ? 16.297 1.263 -7.867 1 96.69 36 ASP B O 1
ATOM 1644 N N . ASP B 1 37 ? 16.922 3.309 -8.43 1 96.06 37 ASP B N 1
ATOM 1645 C CA . ASP B 1 37 ? 15.586 3.871 -8.258 1 96.06 37 ASP B CA 1
ATOM 1646 C C . ASP B 1 37 ? 14.602 3.252 -9.25 1 96.06 37 ASP B C 1
ATOM 1648 O O . ASP B 1 37 ? 13.422 3.088 -8.938 1 96.06 37 ASP B O 1
ATOM 1652 N N . HIS B 1 38 ? 15.125 2.973 -10.406 1 97.25 38 HIS B N 1
ATOM 1653 C CA . HIS B 1 38 ? 14.242 2.365 -11.398 1 97.25 38 HIS B CA 1
ATOM 1654 C C . HIS B 1 38 ? 13.797 0.975 -10.961 1 97.25 38 HIS B C 1
ATOM 1656 O O . HIS B 1 38 ? 12.609 0.646 -11.039 1 97.25 38 HIS B O 1
ATOM 1662 N N . GLU B 1 39 ? 14.695 0.122 -10.508 1 98.44 39 GLU B N 1
ATOM 1663 C CA . GLU B 1 39 ? 14.328 -1.202 -10.016 1 98.44 39 GLU B CA 1
ATOM 1664 C C . GLU 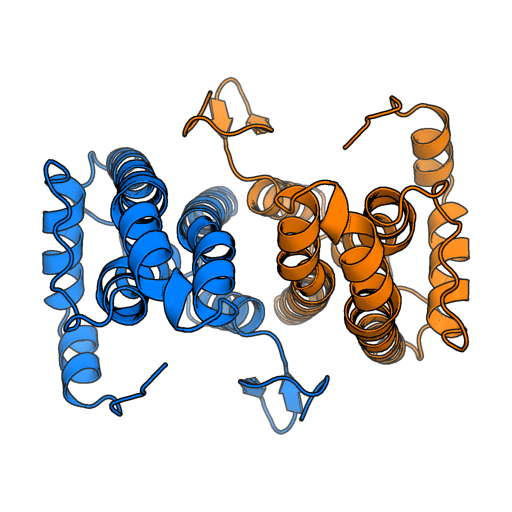B 1 39 ? 13.391 -1.104 -8.82 1 98.44 39 GLU B C 1
ATOM 1666 O O . GLU B 1 39 ? 12.445 -1.885 -8.703 1 98.44 39 GLU B O 1
ATOM 1671 N N . ARG B 1 40 ? 13.672 -0.149 -7.949 1 98.38 40 ARG B N 1
ATOM 1672 C CA . ARG B 1 40 ? 12.797 0.054 -6.801 1 98.38 40 ARG B CA 1
ATOM 1673 C C . ARG B 1 40 ? 11.375 0.384 -7.246 1 98.38 40 ARG B C 1
ATOM 1675 O O . ARG B 1 40 ? 10.406 -0.097 -6.652 1 98.38 40 ARG B O 1
ATOM 1682 N N . PHE B 1 41 ? 11.273 1.187 -8.258 1 98.56 41 PHE B N 1
ATOM 1683 C CA . PHE B 1 41 ? 9.977 1.553 -8.812 1 98.56 41 PHE B CA 1
ATOM 1684 C C . PHE B 1 41 ? 9.25 0.325 -9.352 1 98.56 41 PHE B C 1
ATOM 1686 O O . PHE B 1 41 ? 8.086 0.101 -9.039 1 98.56 41 PHE B O 1
ATOM 1693 N N . LEU B 1 42 ? 9.938 -0.48 -10.07 1 98.62 42 LEU B N 1
ATOM 1694 C CA . LEU B 1 42 ? 9.352 -1.693 -10.633 1 98.62 42 LEU B CA 1
ATOM 1695 C C . LEU B 1 42 ? 8.938 -2.656 -9.523 1 98.62 42 LEU B C 1
ATOM 1697 O O . LEU B 1 42 ? 7.883 -3.295 -9.617 1 98.62 42 LEU B O 1
ATOM 1701 N N . ILE B 1 43 ? 9.742 -2.748 -8.508 1 98.88 43 ILE B N 1
ATOM 1702 C CA . ILE B 1 43 ? 9.422 -3.588 -7.355 1 98.88 43 ILE B CA 1
ATOM 1703 C C . ILE B 1 43 ? 8.125 -3.102 -6.711 1 98.88 43 ILE B C 1
ATOM 1705 O O . ILE B 1 43 ? 7.23 -3.898 -6.426 1 98.88 43 ILE B O 1
ATOM 1709 N N . ASP B 1 44 ? 8.016 -1.829 -6.562 1 98.69 44 ASP B N 1
ATOM 1710 C CA . ASP B 1 44 ? 6.809 -1.258 -5.984 1 98.69 44 ASP B CA 1
ATOM 1711 C C . ASP B 1 44 ? 5.586 -1.563 -6.848 1 98.69 44 ASP B C 1
ATOM 1713 O O . ASP B 1 44 ? 4.5 -1.831 -6.324 1 98.69 44 ASP B O 1
ATOM 1717 N N . ILE B 1 45 ? 5.73 -1.5 -8.109 1 98.44 45 ILE B N 1
ATOM 1718 C CA . ILE B 1 45 ? 4.629 -1.771 -9.023 1 98.44 45 ILE B CA 1
ATOM 1719 C C . ILE B 1 45 ? 4.141 -3.205 -8.836 1 98.44 45 ILE B C 1
ATOM 1721 O O . ILE B 1 45 ? 2.936 -3.449 -8.742 1 98.44 45 ILE B O 1
ATOM 1725 N N . VAL B 1 46 ? 5.02 -4.117 -8.742 1 98.69 46 VAL B N 1
ATOM 1726 C CA . VAL B 1 46 ? 4.652 -5.516 -8.547 1 98.69 46 VAL B CA 1
ATOM 1727 C C . VAL B 1 46 ? 3.951 -5.684 -7.203 1 98.69 46 VAL B C 1
ATOM 1729 O O . VAL B 1 46 ? 2.904 -6.328 -7.117 1 98.69 46 VAL B O 1
ATOM 1732 N N . CYS B 1 47 ? 4.539 -5.082 -6.156 1 98.25 47 CYS B N 1
ATOM 1733 C CA . CYS B 1 47 ? 3.965 -5.195 -4.816 1 98.25 47 CYS B CA 1
ATOM 1734 C C . CYS B 1 47 ? 2.555 -4.621 -4.777 1 98.25 47 CYS B C 1
ATOM 1736 O O . CYS B 1 47 ? 1.641 -5.246 -4.234 1 98.25 47 CYS B O 1
ATOM 1738 N N . GLU B 1 48 ? 2.412 -3.436 -5.34 1 96.5 48 GLU B N 1
ATOM 1739 C CA . GLU B 1 48 ? 1.094 -2.809 -5.367 1 96.5 48 GLU B CA 1
ATOM 1740 C C . GLU B 1 48 ? 0.106 -3.637 -6.184 1 96.5 48 GLU B C 1
ATOM 1742 O O . GLU B 1 48 ? -1.076 -3.715 -5.848 1 96.5 48 GLU B O 1
ATOM 1747 N N . THR B 1 49 ? 0.537 -4.199 -7.277 1 96.62 49 THR B N 1
ATOM 1748 C CA . THR B 1 49 ? -0.32 -5.051 -8.102 1 96.62 49 THR B CA 1
ATOM 1749 C C . THR B 1 49 ? -0.788 -6.27 -7.312 1 96.62 49 THR B C 1
ATOM 1751 O O . THR B 1 49 ? -1.968 -6.621 -7.344 1 96.62 49 THR B O 1
ATOM 1754 N N . ALA B 1 50 ? 0.141 -6.895 -6.613 1 96 50 ALA B N 1
ATOM 1755 C CA . ALA B 1 50 ? -0.226 -8.023 -5.762 1 96 50 ALA B CA 1
ATOM 1756 C C . ALA B 1 50 ? -1.236 -7.605 -4.699 1 96 50 ALA B C 1
ATOM 1758 O O . ALA B 1 50 ? -2.15 -8.367 -4.367 1 96 50 ALA B O 1
ATOM 1759 N N . ASP B 1 51 ? -1.117 -6.43 -4.246 1 91.69 51 ASP B N 1
ATOM 1760 C CA . ASP B 1 51 ? -1.932 -5.914 -3.148 1 91.69 51 ASP B CA 1
ATOM 1761 C C . ASP B 1 51 ? -3.326 -5.527 -3.635 1 91.69 51 ASP B C 1
ATOM 1763 O O . ASP B 1 51 ? -4.238 -5.336 -2.83 1 91.69 51 ASP B O 1
ATOM 1767 N N . ASP B 1 52 ? -3.578 -5.445 -4.914 1 89.31 52 ASP B N 1
ATOM 1768 C CA . ASP B 1 52 ? -4.883 -5.098 -5.469 1 89.31 52 ASP B CA 1
ATOM 1769 C C . ASP B 1 52 ? -5.949 -6.105 -5.047 1 89.31 52 ASP B C 1
ATOM 1771 O O . ASP B 1 52 ? -7.145 -5.816 -5.102 1 89.31 52 ASP B O 1
ATOM 1775 N N . LEU B 1 53 ? -5.527 -7.219 -4.59 1 87.94 53 LEU B N 1
ATOM 1776 C CA . LEU B 1 53 ? -6.445 -8.289 -4.227 1 87.94 53 LEU B CA 1
ATOM 1777 C C . LEU B 1 53 ? -7.047 -8.055 -2.846 1 87.94 53 LEU B C 1
ATOM 1779 O O . LEU B 1 53 ? -8.062 -8.656 -2.492 1 87.94 53 LEU B O 1
ATOM 1783 N N . TRP B 1 54 ? -6.402 -7.176 -2.119 1 82.06 54 TRP B N 1
ATOM 1784 C CA . TRP B 1 54 ? -6.766 -7.008 -0.716 1 82.06 54 TRP B CA 1
ATOM 1785 C C . TRP B 1 54 ? -8.18 -6.453 -0.585 1 82.06 54 TRP B C 1
ATOM 1787 O O . TRP B 1 54 ? -8.922 -6.832 0.324 1 82.06 54 TRP B O 1
ATOM 1797 N N . GLU B 1 55 ? -8.586 -5.613 -1.464 1 73.19 55 GLU B N 1
ATOM 1798 C CA . GLU B 1 55 ? -9.914 -5.023 -1.397 1 73.19 55 GLU B CA 1
ATOM 1799 C C . GLU B 1 55 ? -11 -6.094 -1.479 1 73.19 55 GLU B C 1
ATOM 1801 O O . GLU B 1 55 ? -11.938 -6.102 -0.676 1 73.19 55 GLU B O 1
ATOM 1806 N N . GLU B 1 56 ? -10.852 -6.996 -2.402 1 77.81 56 GLU B N 1
ATOM 1807 C CA . GLU B 1 56 ? -11.836 -8.062 -2.559 1 77.81 56 GLU B CA 1
ATOM 1808 C C . GLU B 1 56 ? -11.75 -9.062 -1.409 1 77.81 56 GLU B C 1
ATOM 1810 O O . GLU B 1 56 ? -12.766 -9.617 -0.981 1 77.81 56 GLU B O 1
ATOM 1815 N N . MET B 1 57 ? -10.594 -9.266 -0.974 1 82.81 57 MET B N 1
ATOM 1816 C CA . MET B 1 57 ? -10.398 -10.188 0.136 1 82.81 57 MET B CA 1
ATOM 1817 C C . MET B 1 57 ? -11.094 -9.688 1.396 1 82.81 57 MET B C 1
ATOM 1819 O O . MET B 1 57 ? -11.758 -10.461 2.094 1 82.81 57 MET B O 1
ATOM 1823 N N . TYR B 1 58 ? -11.047 -8.461 1.634 1 75.25 58 TYR B N 1
ATOM 1824 C CA . TYR B 1 58 ? -11.672 -7.898 2.824 1 75.25 58 TYR B CA 1
ATOM 1825 C C . TYR B 1 58 ? -13.195 -7.977 2.732 1 75.25 58 TYR B C 1
ATOM 1827 O O . TYR B 1 58 ? -13.867 -8.227 3.734 1 75.25 58 TYR B O 1
ATOM 1835 N N . ARG B 1 59 ? -13.742 -7.852 1.526 1 76.5 59 ARG B N 1
ATOM 1836 C CA . ARG B 1 59 ? -15.18 -7.996 1.31 1 76.5 59 ARG B CA 1
ATOM 1837 C C . ARG B 1 59 ? -15.664 -9.375 1.745 1 76.5 59 ARG B C 1
ATOM 1839 O O . ARG B 1 59 ? -16.734 -9.5 2.332 1 76.5 59 ARG B O 1
ATOM 1846 N N . ILE B 1 60 ? -14.867 -10.32 1.466 1 85.06 60 ILE B N 1
ATOM 1847 C CA . ILE B 1 60 ? -15.234 -11.695 1.797 1 85.06 60 ILE B CA 1
ATOM 1848 C C . ILE B 1 60 ? -15.125 -11.906 3.305 1 85.06 60 ILE B C 1
ATOM 1850 O O . ILE B 1 60 ? -16.031 -12.492 3.92 1 85.06 60 ILE B O 1
ATOM 1854 N N . ILE B 1 61 ? -14.109 -11.414 3.918 1 77.69 61 ILE B N 1
ATOM 1855 C CA . ILE B 1 61 ? -13.852 -11.586 5.344 1 77.69 61 ILE B CA 1
ATOM 1856 C C . ILE B 1 61 ? -14.977 -10.945 6.152 1 77.69 61 ILE B C 1
ATOM 1858 O O . ILE B 1 61 ? -15.406 -11.492 7.168 1 77.69 61 ILE B O 1
ATOM 1862 N N . GLU B 1 62 ? -15.594 -9.914 5.723 1 74.44 62 GLU B N 1
ATOM 1863 C CA . GLU B 1 62 ? -16.578 -9.148 6.477 1 74.44 62 GLU B CA 1
ATOM 1864 C C . GLU B 1 62 ? -18 -9.586 6.125 1 74.44 62 GLU B C 1
ATOM 1866 O O . GLU B 1 62 ? -18.953 -9.195 6.797 1 74.44 62 GLU B O 1
ATOM 1871 N N . ALA B 1 63 ? -18.109 -10.344 5.117 1 82.56 63 ALA B N 1
ATOM 1872 C CA . ALA B 1 63 ? -19.422 -10.734 4.641 1 82.56 63 ALA B CA 1
ATOM 1873 C C . ALA B 1 63 ? -20.078 -11.734 5.59 1 82.56 63 ALA B C 1
ATOM 1875 O O . ALA B 1 63 ? -19.391 -12.43 6.344 1 82.56 63 ALA B O 1
ATOM 1876 N N . GLU B 1 64 ? -21.375 -11.617 5.531 1 85.06 64 GLU B N 1
ATOM 1877 C CA . GLU B 1 64 ? -22.125 -12.641 6.258 1 85.06 64 GLU B CA 1
ATOM 1878 C C . GLU B 1 64 ? -21.859 -14.031 5.699 1 85.06 64 GLU B C 1
ATOM 1880 O O . GLU B 1 64 ? -21.562 -14.18 4.508 1 85.06 64 GLU B O 1
ATOM 1885 N N . LYS B 1 65 ? -22.031 -14.984 6.598 1 87.94 65 LYS B N 1
ATOM 1886 C CA . LYS B 1 65 ? -21.688 -16.359 6.273 1 87.94 65 LYS B CA 1
ATOM 1887 C C . LYS B 1 65 ? -22.391 -16.828 5.012 1 87.94 65 LYS B C 1
ATOM 1889 O O . LYS B 1 65 ? -21.797 -17.516 4.172 1 87.94 65 LYS B O 1
ATOM 1894 N N . GLU B 1 66 ? -23.625 -16.391 4.891 1 90.5 66 GLU B N 1
ATOM 1895 C CA . GLU B 1 66 ? -24.469 -16.891 3.795 1 90.5 66 GLU B CA 1
ATOM 1896 C C . GLU B 1 66 ? -24.016 -16.312 2.457 1 90.5 66 GLU B C 1
ATOM 1898 O O . GLU B 1 66 ? -24.281 -16.891 1.403 1 90.5 66 GLU B O 1
ATOM 1903 N N . LYS B 1 67 ? -23.281 -15.289 2.49 1 90.38 67 LYS B N 1
ATOM 1904 C CA . LYS B 1 67 ? -22.891 -14.609 1.261 1 90.38 67 LYS B CA 1
ATOM 1905 C C . LYS B 1 67 ? -21.453 -14.961 0.873 1 90.38 67 LYS B C 1
ATOM 1907 O O . LYS B 1 67 ? -21.016 -14.672 -0.243 1 90.38 67 LYS B O 1
ATOM 1912 N N . LYS B 1 68 ? -20.734 -15.594 1.734 1 90.25 68 LYS B N 1
ATOM 1913 C CA . LYS B 1 68 ? -19.297 -15.805 1.566 1 90.25 68 LYS B CA 1
ATOM 1914 C C . LYS B 1 68 ? -19.016 -16.734 0.394 1 90.25 68 LYS B C 1
ATOM 1916 O O . LYS B 1 68 ? -18.047 -16.531 -0.35 1 90.25 68 LYS B O 1
ATOM 1921 N N . ARG B 1 69 ? -19.812 -17.688 0.237 1 90.94 69 ARG B N 1
ATOM 1922 C CA . ARG B 1 69 ? -19.578 -18.641 -0.845 1 90.94 69 ARG B CA 1
ATOM 1923 C C . ARG B 1 69 ? -19.641 -17.953 -2.203 1 90.94 69 ARG B C 1
ATOM 1925 O O . ARG B 1 69 ? -18.766 -18.141 -3.047 1 90.94 69 ARG B O 1
ATOM 1932 N N . GLU B 1 70 ? -20.656 -17.203 -2.385 1 91.94 70 GLU B N 1
ATOM 1933 C CA . GLU B 1 70 ? -20.812 -16.484 -3.641 1 91.94 70 GLU B CA 1
ATOM 1934 C C . GLU B 1 70 ? -19.672 -15.484 -3.852 1 91.94 70 GLU B C 1
ATOM 1936 O O . GLU B 1 70 ? -19.172 -15.344 -4.965 1 91.94 70 GLU B O 1
ATOM 1941 N N . LEU B 1 71 ? -19.266 -14.836 -2.873 1 90.12 71 LEU B N 1
ATOM 1942 C CA . LEU B 1 71 ? -18.203 -13.844 -2.951 1 90.12 71 LEU B CA 1
ATOM 1943 C C . LEU B 1 71 ? -16.859 -14.516 -3.275 1 90.12 71 LEU B C 1
ATOM 1945 O O . LEU B 1 71 ? -16.031 -13.953 -3.992 1 90.12 71 LEU B O 1
ATOM 1949 N N . ARG B 1 72 ? -16.703 -15.672 -2.764 1 93.06 72 ARG B N 1
ATOM 1950 C CA . ARG B 1 72 ? -15.469 -16.406 -3.033 1 93.06 72 ARG B CA 1
ATOM 1951 C C . ARG B 1 72 ? -15.398 -16.844 -4.496 1 93.06 72 ARG B C 1
ATOM 1953 O O . ARG B 1 72 ? -14.32 -16.828 -5.098 1 93.06 72 ARG B O 1
ATOM 1960 N N . GLU B 1 73 ? -16.5 -17.188 -5.023 1 92.25 73 GLU B N 1
ATOM 1961 C CA . GLU B 1 73 ? -16.516 -17.547 -6.438 1 92.25 73 GLU B CA 1
ATOM 1962 C C . GLU B 1 73 ? -16.172 -16.359 -7.316 1 92.25 73 GLU B C 1
ATOM 1964 O O . GLU B 1 73 ? -15.438 -16.484 -8.297 1 92.25 73 GLU B O 1
ATOM 1969 N N . THR B 1 74 ? -16.734 -15.25 -6.953 1 90.19 74 THR B N 1
ATOM 1970 C CA . THR B 1 74 ? -16.422 -14.023 -7.668 1 90.19 74 THR B CA 1
ATOM 1971 C C . THR B 1 74 ? -14.953 -13.656 -7.492 1 90.19 74 THR B C 1
ATOM 1973 O O . THR B 1 74 ? -14.289 -13.234 -8.445 1 90.19 74 THR B O 1
ATOM 1976 N N . PHE B 1 75 ? -14.5 -13.844 -6.27 1 92.81 75 PHE B N 1
ATOM 1977 C CA . PHE B 1 75 ? -13.102 -13.578 -5.945 1 92.81 75 PHE B CA 1
ATOM 1978 C C . PHE B 1 75 ? -12.172 -14.406 -6.82 1 92.81 75 PHE B C 1
ATOM 1980 O O . PHE B 1 75 ? -11.156 -13.906 -7.305 1 92.81 75 PHE B O 1
ATOM 1987 N N . LYS B 1 76 ? -12.484 -15.602 -7.055 1 93.19 76 LYS B N 1
ATOM 1988 C CA . LYS B 1 76 ? -11.641 -16.516 -7.82 1 93.19 76 LYS B CA 1
ATOM 1989 C C . LYS B 1 76 ? -11.406 -16 -9.234 1 93.19 76 LYS B C 1
ATOM 1991 O O . LYS B 1 76 ? -10.266 -15.953 -9.703 1 93.19 76 LYS B O 1
ATOM 1996 N N . THR B 1 77 ? -12.477 -15.539 -9.891 1 89 77 THR B N 1
ATOM 1997 C CA . THR B 1 77 ? -12.414 -15.227 -11.312 1 89 77 THR B CA 1
ATOM 1998 C C . THR B 1 77 ? -12.133 -13.742 -11.531 1 89 77 THR B C 1
ATOM 2000 O O . THR B 1 77 ? -11.344 -13.367 -12.398 1 89 77 THR B O 1
ATOM 2003 N N . GLU B 1 78 ? -12.664 -12.922 -10.688 1 87.69 78 GLU B N 1
ATOM 2004 C CA . GLU B 1 78 ? -12.57 -11.477 -10.922 1 87.69 78 GLU B CA 1
ATOM 2005 C C . GLU B 1 78 ? -11.461 -10.852 -10.086 1 87.69 78 GLU B C 1
ATOM 2007 O O . GLU B 1 78 ? -11.023 -9.734 -10.367 1 87.69 78 GLU B O 1
ATOM 2012 N N . GLY B 1 79 ? -11.086 -11.531 -9.102 1 91.44 79 GLY B N 1
ATOM 2013 C CA . GLY B 1 79 ? -10.008 -11.047 -8.258 1 91.44 79 GLY B CA 1
ATOM 2014 C C . GLY B 1 79 ? -8.688 -11.773 -8.5 1 91.44 79 GLY B C 1
ATOM 2015 O O . GLY B 1 79 ? -7.852 -11.297 -9.266 1 91.44 79 GLY B O 1
ATOM 2016 N N . ALA B 1 80 ? -8.68 -13.008 -8.07 1 95 80 ALA B N 1
ATOM 2017 C CA . ALA B 1 80 ? -7.445 -13.789 -8.039 1 95 80 ALA B CA 1
ATOM 2018 C C . ALA B 1 80 ? -6.883 -13.969 -9.445 1 95 80 ALA B C 1
ATOM 2020 O O . ALA B 1 80 ? -5.719 -13.641 -9.703 1 95 80 ALA B O 1
ATOM 2021 N N . LEU B 1 81 ? -7.676 -14.398 -10.398 1 94.81 81 LEU B N 1
ATOM 2022 C CA . LEU B 1 81 ? -7.191 -14.664 -11.75 1 94.81 81 LEU B CA 1
ATOM 2023 C C . LEU B 1 81 ? -6.777 -13.367 -12.445 1 94.81 81 LEU B C 1
ATOM 2025 O O . LEU B 1 81 ? -5.824 -13.352 -13.227 1 94.81 81 LEU B O 1
ATOM 2029 N N . LYS B 1 82 ? -7.5 -12.297 -12.156 1 93.38 82 LYS B N 1
ATOM 2030 C CA . LYS B 1 82 ? -7.145 -11.008 -12.734 1 93.38 82 LYS B CA 1
ATOM 2031 C C . LYS B 1 82 ? -5.781 -10.539 -12.234 1 93.38 82 LYS B C 1
ATOM 2033 O O . LYS B 1 82 ? -4.922 -10.148 -13.023 1 93.38 82 LYS B O 1
ATOM 2038 N N . VAL B 1 83 ? -5.602 -10.586 -10.969 1 95.5 83 VAL B N 1
ATOM 2039 C CA . VAL B 1 83 ? -4.363 -10.102 -10.375 1 95.5 83 VAL B CA 1
ATOM 2040 C C . VAL B 1 83 ? -3.199 -10.992 -10.797 1 95.5 83 VAL B C 1
ATOM 2042 O O . VAL B 1 83 ? -2.115 -10.5 -11.117 1 95.5 83 VAL B O 1
ATOM 2045 N N . THR B 1 84 ? -3.404 -12.297 -10.836 1 97.31 84 THR B N 1
ATOM 2046 C CA . THR B 1 84 ? -2.316 -13.188 -11.227 1 97.31 84 THR B CA 1
ATOM 2047 C C . THR B 1 84 ? -1.999 -13.039 -12.711 1 97.31 84 THR B C 1
ATOM 2049 O O . THR B 1 84 ? -0.844 -13.172 -13.117 1 97.31 84 THR B O 1
ATOM 2052 N N . ALA B 1 85 ? -2.973 -12.742 -13.508 1 96.81 85 ALA B N 1
ATOM 2053 C CA . ALA B 1 85 ? -2.713 -12.445 -14.914 1 96.81 85 ALA B CA 1
ATOM 2054 C C . ALA B 1 85 ? -1.851 -11.195 -15.062 1 96.81 85 ALA B C 1
ATOM 2056 O O . ALA B 1 85 ? -0.942 -11.148 -15.898 1 96.81 85 ALA B O 1
ATOM 2057 N N . ASN B 1 86 ? -2.176 -10.219 -14.297 1 96.94 86 ASN B N 1
ATOM 2058 C CA . ASN B 1 86 ? -1.371 -9 -14.312 1 96.94 86 ASN B CA 1
ATOM 2059 C C . ASN B 1 86 ? 0.052 -9.266 -13.828 1 96.94 86 ASN B C 1
ATOM 2061 O O . ASN B 1 86 ? 1.009 -8.711 -14.367 1 96.94 86 ASN B O 1
ATOM 2065 N N . LEU B 1 87 ? 0.22 -10.062 -12.828 1 98.12 87 LEU B N 1
ATOM 2066 C CA . LEU B 1 87 ? 1.543 -10.43 -12.336 1 98.12 87 LEU B CA 1
ATOM 2067 C C . LEU B 1 87 ? 2.33 -11.188 -13.391 1 98.12 87 LEU B C 1
ATOM 2069 O O . LEU B 1 87 ? 3.543 -11.008 -13.523 1 98.12 87 LEU B O 1
ATOM 2073 N N . GLU B 1 88 ? 1.668 -12.055 -14.125 1 98.5 88 GLU B N 1
ATOM 2074 C CA . GLU B 1 88 ? 2.332 -12.758 -15.219 1 98.5 88 GLU B CA 1
ATOM 2075 C C . GLU B 1 88 ? 2.875 -11.773 -16.25 1 98.5 88 GLU B C 1
ATOM 2077 O O . GLU B 1 88 ? 4 -11.93 -16.734 1 98.5 88 GLU B O 1
ATOM 2082 N N . LYS B 1 89 ? 2.049 -10.812 -16.594 1 97.69 89 LYS B N 1
ATOM 2083 C CA . LYS B 1 89 ? 2.477 -9.789 -17.547 1 97.69 89 LYS B CA 1
ATOM 2084 C C . LYS B 1 89 ? 3.705 -9.047 -17.031 1 97.69 89 LYS B C 1
ATOM 2086 O O . LYS B 1 89 ? 4.648 -8.805 -17.797 1 97.69 89 LYS B O 1
ATOM 2091 N N . LEU B 1 90 ? 3.715 -8.711 -15.82 1 98.38 90 LEU B N 1
ATOM 2092 C CA . LEU B 1 90 ? 4.832 -7.988 -15.227 1 98.38 90 LEU B CA 1
ATOM 2093 C C . LEU B 1 90 ? 6.09 -8.852 -15.203 1 98.38 90 LEU B C 1
ATOM 2095 O O . LEU B 1 90 ? 7.188 -8.367 -15.477 1 98.38 90 LEU B O 1
ATOM 2099 N N . LEU B 1 91 ? 5.926 -10.078 -14.844 1 98.75 91 LEU B N 1
ATOM 2100 C CA . LEU B 1 91 ? 7.055 -10.992 -14.797 1 98.75 91 LEU B CA 1
ATOM 2101 C C . LEU B 1 91 ? 7.711 -11.117 -16.172 1 98.75 91 LEU B C 1
ATOM 2103 O O . LEU B 1 91 ? 8.938 -11.125 -16.281 1 98.75 91 LEU B O 1
ATOM 2107 N N . LYS B 1 92 ? 6.934 -11.188 -17.203 1 98.31 92 LYS B N 1
ATOM 2108 C CA . LYS B 1 92 ? 7.418 -11.383 -18.562 1 98.31 92 LYS B CA 1
ATOM 2109 C C . LYS B 1 92 ? 8.258 -10.195 -19.031 1 98.31 92 LYS B C 1
ATOM 2111 O O . LYS B 1 92 ? 9.055 -10.32 -19.953 1 98.31 92 LYS B O 1
ATOM 2116 N N . LYS B 1 93 ? 8.086 -9.086 -18.391 1 97.75 93 LYS B N 1
ATOM 2117 C CA . LYS B 1 93 ? 8.812 -7.883 -18.781 1 97.75 93 LYS B CA 1
ATOM 2118 C C . LYS B 1 93 ? 10.297 -7.996 -18.438 1 97.75 93 LYS B C 1
ATOM 2120 O O . LYS B 1 93 ? 11.117 -7.227 -18.938 1 97.75 93 LYS B O 1
ATOM 2125 N N . ASN B 1 94 ? 10.625 -8.836 -17.516 1 98.31 94 ASN B N 1
ATOM 2126 C CA . ASN B 1 94 ? 12.016 -9.07 -17.141 1 98.31 94 ASN B CA 1
ATOM 2127 C C . ASN B 1 94 ? 12.523 -10.406 -17.688 1 98.31 94 ASN B C 1
ATOM 2129 O O . ASN B 1 94 ? 12.141 -11.461 -17.188 1 98.31 94 ASN B O 1
ATOM 2133 N N . LYS B 1 95 ? 13.336 -10.422 -18.672 1 97.62 95 LYS B N 1
ATOM 2134 C CA . LYS B 1 95 ? 13.961 -11.602 -19.266 1 97.62 95 LYS B CA 1
ATOM 2135 C C . LYS B 1 95 ? 12.906 -12.633 -19.672 1 97.62 95 LYS B C 1
ATOM 2137 O O . LYS B 1 95 ? 13.07 -13.828 -19.422 1 97.62 95 LYS B O 1
ATOM 2142 N N . ASN B 1 96 ? 11.758 -12.133 -20.109 1 97.38 96 ASN B N 1
ATOM 2143 C CA . ASN B 1 96 ? 10.656 -12.953 -20.609 1 97.38 96 ASN B CA 1
ATOM 2144 C C . ASN B 1 96 ? 10.109 -13.883 -19.531 1 97.38 96 ASN B C 1
ATOM 2146 O O . ASN B 1 96 ? 9.555 -14.938 -19.844 1 97.38 96 ASN B O 1
ATOM 2150 N N . GLY B 1 97 ? 10.43 -13.539 -18.328 1 97.81 97 GLY B N 1
ATOM 2151 C CA . GLY B 1 97 ? 9.844 -14.242 -17.203 1 97.81 97 GLY B CA 1
ATOM 2152 C C . GLY B 1 97 ? 10.641 -15.461 -16.781 1 97.81 97 GLY B C 1
ATOM 2153 O O . GLY B 1 97 ? 10.18 -16.266 -15.961 1 97.81 97 GLY B O 1
ATOM 2154 N N . THR B 1 98 ? 11.812 -15.594 -17.312 1 96.81 98 THR B N 1
ATOM 2155 C CA . THR B 1 98 ? 12.594 -16.797 -17.016 1 96.81 98 THR B CA 1
ATOM 2156 C C . THR B 1 98 ? 13.344 -16.641 -15.695 1 96.81 98 THR B C 1
ATOM 2158 O O . THR B 1 98 ? 13.875 -17.609 -15.164 1 96.81 98 THR B O 1
ATOM 2161 N N . GLY B 1 99 ? 13.422 -15.461 -15.125 1 97.12 99 GLY B N 1
ATOM 2162 C CA . GLY B 1 99 ? 14.078 -15.195 -13.852 1 97.12 99 GLY B CA 1
ATOM 2163 C C . GLY B 1 99 ? 13.133 -14.695 -12.781 1 97.12 99 GLY B C 1
ATOM 2164 O O . GLY B 1 99 ? 12.172 -15.383 -12.422 1 97.12 99 GLY B O 1
ATOM 2165 N N . TRP B 1 100 ? 13.406 -13.469 -12.375 1 98.56 100 TRP B N 1
ATOM 2166 C CA . TRP B 1 100 ? 12.672 -12.844 -11.281 1 98.56 100 TRP B CA 1
ATOM 2167 C C . TRP B 1 100 ? 11.891 -11.633 -11.781 1 98.56 100 TRP B C 1
ATOM 2169 O O . TRP B 1 100 ? 12 -11.25 -12.945 1 98.56 100 TRP B O 1
ATOM 2179 N N . PHE B 1 101 ? 11.039 -11.094 -10.961 1 98.81 101 PHE B N 1
ATOM 2180 C CA . PHE B 1 101 ? 10.203 -9.977 -11.391 1 98.81 101 PHE B CA 1
ATOM 2181 C C . PHE B 1 101 ? 11.055 -8.781 -11.797 1 98.81 101 PHE B C 1
ATOM 2183 O O . PHE B 1 101 ? 10.734 -8.086 -12.758 1 98.81 101 PHE B O 1
ATOM 2190 N N . VAL B 1 102 ? 12.094 -8.523 -10.977 1 98.81 102 VAL B N 1
ATOM 2191 C CA . VAL B 1 102 ? 12.93 -7.352 -11.219 1 98.81 102 VAL B CA 1
ATOM 2192 C C . VAL B 1 102 ? 14.398 -7.73 -11.055 1 98.81 102 VAL B C 1
ATOM 2194 O O . VAL B 1 102 ? 14.773 -8.367 -10.062 1 98.81 102 VAL B O 1
ATOM 2197 N N . GLY B 1 103 ? 15.211 -7.363 -11.969 1 98 103 GLY B N 1
ATOM 2198 C CA . GLY B 1 103 ? 16.656 -7.535 -11.852 1 98 103 GLY B CA 1
ATOM 2199 C C . GLY B 1 103 ? 17.094 -8.984 -11.945 1 98 103 GLY B C 1
ATOM 2200 O O . GLY B 1 103 ? 16.453 -9.789 -12.625 1 98 103 GLY B O 1
ATOM 2201 N N . ASP B 1 104 ? 18.203 -9.305 -11.297 1 97.31 104 ASP B N 1
ATOM 2202 C CA . ASP B 1 104 ? 18.859 -10.586 -11.523 1 97.31 104 ASP B CA 1
ATOM 2203 C C . ASP B 1 104 ? 18.688 -11.516 -10.32 1 97.31 104 ASP B C 1
ATOM 2205 O O . ASP B 1 104 ? 19.188 -12.641 -10.312 1 97.31 104 ASP B O 1
ATOM 2209 N N . GLY B 1 105 ? 18.031 -11.117 -9.336 1 96.81 105 GLY B N 1
ATOM 2210 C CA . GLY B 1 105 ? 17.844 -11.898 -8.125 1 96.81 105 GLY B CA 1
ATOM 2211 C C . GLY B 1 105 ? 16.531 -11.625 -7.426 1 96.81 105 GLY B C 1
ATOM 2212 O O . GLY B 1 105 ? 15.742 -10.797 -7.883 1 96.81 105 GLY B O 1
ATOM 2213 N N . ILE B 1 106 ? 16.344 -12.336 -6.352 1 97.88 106 ILE B N 1
ATOM 2214 C CA . ILE B 1 106 ? 15.117 -12.234 -5.574 1 97.88 106 ILE B CA 1
ATOM 2215 C C . ILE B 1 106 ? 15.016 -10.844 -4.949 1 97.88 106 ILE B C 1
ATOM 2217 O O . ILE B 1 106 ? 15.984 -10.344 -4.383 1 97.88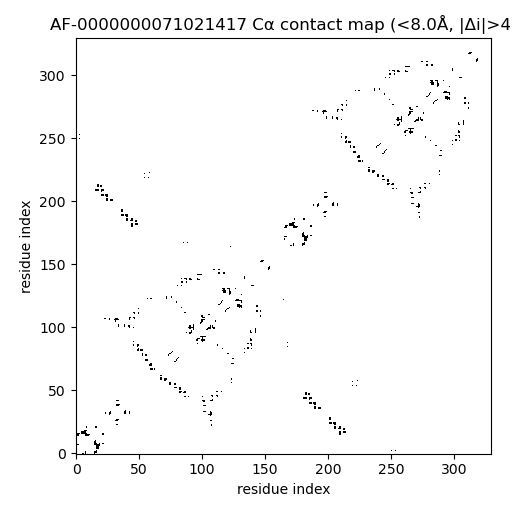 106 ILE B O 1
ATOM 2221 N N . THR B 1 107 ? 13.906 -10.234 -5.105 1 98.56 107 THR B N 1
ATOM 2222 C CA . THR B 1 107 ? 13.594 -8.977 -4.441 1 98.56 107 THR B CA 1
ATOM 2223 C C . THR B 1 107 ? 12.281 -9.086 -3.672 1 98.56 107 THR B C 1
ATOM 2225 O O . THR B 1 107 ? 11.648 -10.141 -3.664 1 98.56 107 THR B O 1
ATOM 2228 N N . LEU B 1 108 ? 11.859 -8.047 -3.035 1 98.69 108 LEU B N 1
ATOM 2229 C CA . LEU B 1 108 ? 10.578 -7.965 -2.348 1 98.69 108 LEU B CA 1
ATOM 2230 C C . LEU B 1 108 ? 9.43 -8.297 -3.295 1 98.69 108 LEU B C 1
ATOM 2232 O O . LEU B 1 108 ? 8.43 -8.891 -2.883 1 98.69 108 LEU B O 1
ATOM 2236 N N . ALA B 1 109 ? 9.523 -7.91 -4.562 1 98.88 109 ALA B N 1
ATOM 2237 C CA . ALA B 1 109 ? 8.492 -8.203 -5.559 1 98.88 109 ALA B CA 1
ATOM 2238 C C . ALA B 1 109 ? 8.219 -9.695 -5.641 1 98.88 109 ALA B C 1
ATOM 2240 O O . ALA B 1 109 ? 7.059 -10.117 -5.691 1 98.88 109 ALA B O 1
ATOM 2241 N N . ASP B 1 110 ? 9.25 -10.484 -5.645 1 98.69 110 ASP B N 1
ATOM 2242 C CA . ASP B 1 110 ? 9.109 -11.93 -5.75 1 98.69 110 ASP B CA 1
ATOM 2243 C C . ASP B 1 110 ? 8.445 -12.508 -4.5 1 98.69 110 ASP B C 1
ATOM 2245 O O . ASP B 1 110 ? 7.586 -13.391 -4.598 1 98.69 110 ASP B O 1
ATOM 2249 N N . VAL B 1 111 ? 8.867 -12.047 -3.381 1 98 111 VAL B N 1
ATOM 2250 C CA . VAL B 1 111 ? 8.336 -12.516 -2.109 1 98 111 VAL B CA 1
ATOM 2251 C C . VAL B 1 111 ? 6.836 -12.219 -2.035 1 98 111 VAL B C 1
ATOM 2253 O O . VAL B 1 111 ? 6.039 -13.102 -1.693 1 98 111 VAL B O 1
ATOM 2256 N N . MET B 1 112 ? 6.473 -11 -2.348 1 97.81 112 MET B N 1
ATOM 2257 C CA . MET B 1 112 ? 5.078 -10.586 -2.258 1 97.81 112 MET B CA 1
ATOM 2258 C C . MET B 1 112 ? 4.211 -11.359 -3.244 1 97.81 112 MET B C 1
ATOM 2260 O O . MET B 1 112 ? 3.125 -11.82 -2.891 1 97.81 112 MET B O 1
ATOM 2264 N N . ALA B 1 113 ? 4.664 -11.469 -4.473 1 98.19 113 ALA B N 1
ATOM 2265 C CA . ALA B 1 113 ? 3.912 -12.203 -5.484 1 98.19 113 ALA B CA 1
ATOM 2266 C C . ALA B 1 113 ? 3.729 -13.664 -5.074 1 98.19 113 ALA B C 1
ATOM 2268 O O . ALA B 1 113 ? 2.621 -14.195 -5.148 1 98.19 113 ALA B O 1
ATOM 2269 N N . PHE B 1 114 ? 4.785 -14.258 -4.625 1 97.94 114 PHE B N 1
ATOM 2270 C CA . PHE B 1 114 ? 4.719 -15.648 -4.203 1 97.94 114 PHE B CA 1
ATOM 2271 C C . PHE B 1 114 ? 3.742 -15.82 -3.043 1 97.94 114 PHE B C 1
ATOM 2273 O O . PHE B 1 114 ? 2.887 -16.703 -3.066 1 97.94 114 PHE B O 1
ATOM 2280 N N . ASN B 1 115 ? 3.916 -14.977 -2.035 1 95.56 115 ASN B N 1
ATOM 2281 C CA . ASN B 1 115 ? 3.051 -15.055 -0.862 1 95.56 115 ASN B CA 1
ATOM 2282 C C . ASN B 1 115 ? 1.579 -14.922 -1.241 1 95.56 115 ASN B C 1
ATOM 2284 O O . ASN B 1 115 ? 0.73 -15.641 -0.702 1 95.56 115 ASN B O 1
ATOM 2288 N N . MET B 1 116 ? 1.271 -14.023 -2.141 1 95.81 116 MET B N 1
ATOM 2289 C CA . MET B 1 116 ? -0.106 -13.812 -2.58 1 95.81 116 MET B CA 1
ATOM 2290 C C . MET B 1 116 ? -0.661 -15.062 -3.256 1 95.81 116 MET B C 1
ATOM 2292 O O . MET B 1 116 ? -1.768 -15.508 -2.941 1 95.81 116 MET B O 1
ATOM 2296 N N . ILE B 1 117 ? 0.127 -15.68 -4.137 1 96.62 117 ILE B N 1
ATOM 2297 C CA . ILE B 1 117 ? -0.32 -16.797 -4.949 1 96.62 117 ILE B CA 1
ATOM 2298 C C . ILE B 1 117 ? -0.358 -18.062 -4.098 1 96.62 117 ILE B C 1
ATOM 2300 O O . ILE B 1 117 ? -1.316 -18.844 -4.164 1 96.62 117 ILE B O 1
ATOM 2304 N N . TYR B 1 118 ? 0.654 -18.234 -3.299 1 95.44 118 TYR B N 1
ATOM 2305 C CA . TYR B 1 118 ? 0.875 -19.5 -2.607 1 95.44 118 TYR B CA 1
ATOM 2306 C C . TYR B 1 118 ? 0.052 -19.562 -1.326 1 95.44 118 TYR B C 1
ATOM 2308 O O . TYR B 1 118 ? -0.436 -20.641 -0.953 1 95.44 118 TYR B O 1
ATOM 2316 N N . ASP B 1 119 ? -0.136 -18.453 -0.661 1 93.06 119 ASP B N 1
ATOM 2317 C CA . ASP B 1 119 ? -0.731 -18.469 0.671 1 93.06 119 ASP B CA 1
ATOM 2318 C C . ASP B 1 119 ? -2.055 -17.703 0.692 1 93.06 119 ASP B C 1
ATOM 2320 O O . ASP B 1 119 ? -3.1 -18.281 1.008 1 93.06 119 ASP B O 1
ATOM 2324 N N . PHE B 1 120 ? -2.092 -16.469 0.281 1 92.94 120 PHE B N 1
ATOM 2325 C CA . PHE B 1 120 ? -3.23 -15.594 0.527 1 92.94 120 PHE B CA 1
ATOM 2326 C C . PHE B 1 120 ? -4.438 -16.031 -0.291 1 92.94 120 PHE B C 1
ATOM 2328 O O . PHE B 1 120 ? -5.535 -16.188 0.248 1 92.94 120 PHE B O 1
ATOM 2335 N N . ILE B 1 121 ? -4.227 -16.203 -1.598 1 94.31 121 ILE B N 1
ATOM 2336 C CA . ILE B 1 121 ? -5.34 -16.562 -2.471 1 94.31 121 ILE B CA 1
ATOM 2337 C C . ILE B 1 121 ? -5.969 -17.875 -1.994 1 94.31 121 ILE B C 1
ATOM 2339 O O . ILE B 1 121 ? -7.172 -17.922 -1.729 1 94.31 121 ILE B O 1
ATOM 2343 N N . PRO B 1 122 ? -5.188 -18.938 -1.761 1 94.25 122 PRO B N 1
ATOM 2344 C CA . PRO B 1 122 ? -5.785 -20.172 -1.257 1 94.25 122 PRO B CA 1
ATOM 2345 C C . PRO B 1 122 ? -6.477 -19.984 0.093 1 94.25 122 PRO B C 1
ATOM 2347 O O . PRO B 1 122 ? -7.535 -20.562 0.332 1 94.25 122 PRO B O 1
ATOM 2350 N N . SER B 1 123 ? -5.895 -19.203 0.958 1 91 123 SER B N 1
ATOM 2351 C CA . SER B 1 123 ? -6.492 -18.969 2.27 1 91 123 SER B CA 1
ATOM 2352 C C . SER B 1 123 ? -7.883 -18.344 2.139 1 91 123 SER B C 1
ATOM 2354 O O . SER B 1 123 ? -8.82 -18.781 2.812 1 91 123 SER B O 1
ATOM 2356 N N . VAL B 1 124 ? -8.047 -17.391 1.328 1 90.75 124 VAL B N 1
ATOM 2357 C CA . VAL B 1 124 ? -9.328 -16.734 1.105 1 90.75 124 VAL B CA 1
ATOM 2358 C C . VAL B 1 124 ? -10.32 -17.734 0.519 1 90.75 124 VAL B C 1
ATOM 2360 O O . VAL B 1 124 ? -11.508 -17.703 0.857 1 90.75 124 VAL B O 1
ATOM 2363 N N . LEU B 1 125 ? -9.797 -18.609 -0.32 1 92.62 125 LEU B N 1
ATOM 2364 C CA . LEU B 1 125 ? -10.641 -19.594 -0.985 1 92.62 125 LEU B CA 1
ATOM 2365 C C . LEU B 1 125 ? -10.844 -20.828 -0.104 1 92.62 125 LEU B C 1
ATOM 2367 O O . LEU B 1 125 ? -11.531 -21.766 -0.496 1 92.62 125 LEU B O 1
ATOM 2371 N N . GLU B 1 126 ? -10.18 -20.812 1.078 1 91.56 126 GLU B N 1
ATOM 2372 C CA . GLU B 1 126 ? -10.266 -21.906 2.041 1 91.56 126 GLU B CA 1
ATOM 2373 C C . GLU B 1 126 ? -9.789 -23.219 1.425 1 91.56 126 GLU B C 1
ATOM 2375 O O . GLU B 1 126 ? -10.445 -24.266 1.564 1 91.56 126 GLU B O 1
ATOM 2380 N N . THR B 1 127 ? -8.75 -23.094 0.705 1 93.62 127 THR B N 1
ATOM 2381 C CA . THR B 1 127 ? -8.086 -24.266 0.127 1 93.62 127 THR B CA 1
ATOM 2382 C C . THR B 1 127 ? -6.652 -24.375 0.64 1 93.62 127 THR B C 1
ATOM 2384 O O . THR B 1 127 ? -6.164 -23.484 1.332 1 93.62 127 THR B O 1
ATOM 2387 N N . GLU B 1 128 ? -6.027 -25.469 0.392 1 94.12 128 GLU B N 1
ATOM 2388 C CA . GLU B 1 128 ? -4.652 -25.688 0.828 1 94.12 128 GLU B CA 1
ATOM 2389 C C . GLU B 1 128 ? -3.689 -24.75 0.113 1 94.12 128 GLU B C 1
ATOM 2391 O O . GLU B 1 128 ? -3.895 -24.406 -1.053 1 94.12 128 GLU B O 1
ATOM 2396 N N . GLU B 1 129 ? -2.654 -24.406 0.792 1 93.25 129 GLU B N 1
ATOM 2397 C CA . GLU B 1 129 ? -1.628 -23.531 0.214 1 93.25 129 GLU B CA 1
ATOM 2398 C C . GLU B 1 129 ? -1.093 -24.109 -1.093 1 93.25 129 GLU B C 1
ATOM 2400 O O . GLU B 1 129 ? -0.894 -25.328 -1.207 1 93.25 129 GLU B O 1
ATOM 2405 N N . GLY B 1 130 ? -0.883 -23.266 -2.025 1 93 130 GLY B N 1
ATOM 2406 C CA . GLY B 1 130 ? -0.232 -23.641 -3.271 1 93 130 GLY B CA 1
ATOM 2407 C C . GLY B 1 130 ? -1.148 -24.391 -4.223 1 93 130 GLY B C 1
ATOM 2408 O O . GLY B 1 130 ? -0.685 -25.016 -5.184 1 93 130 GLY B O 1
ATOM 2409 N N . THR B 1 131 ? -2.455 -24.297 -3.986 1 94.69 131 THR B N 1
ATOM 2410 C CA . THR B 1 131 ? -3.344 -25.141 -4.773 1 94.69 131 THR B CA 1
ATOM 2411 C C . THR B 1 131 ? -4.125 -24.312 -5.789 1 94.69 131 THR B C 1
ATOM 2413 O O . THR B 1 131 ? -4.918 -24.844 -6.562 1 94.69 131 THR B O 1
ATOM 2416 N N . PHE B 1 132 ? -3.93 -23.016 -5.73 1 95.81 132 PHE B N 1
ATOM 2417 C CA . PHE B 1 132 ? -4.668 -22.188 -6.676 1 95.81 132 PHE B CA 1
ATOM 2418 C C . PHE B 1 132 ? -4.23 -22.484 -8.109 1 95.81 132 PHE B C 1
ATOM 2420 O O . PHE B 1 132 ? -3.033 -22.516 -8.398 1 95.81 132 PHE B O 1
ATOM 2427 N N . ASP B 1 133 ? -5.207 -22.656 -8.977 1 95.06 133 ASP B N 1
ATOM 2428 C CA . ASP B 1 133 ? -4.926 -22.953 -10.375 1 95.06 133 ASP B CA 1
ATOM 2429 C C . ASP B 1 133 ? -4.664 -21.672 -11.164 1 95.06 133 ASP B C 1
ATOM 2431 O O . ASP B 1 133 ? -5.586 -20.891 -11.414 1 95.06 133 ASP B O 1
ATOM 2435 N N . LEU B 1 134 ? -3.479 -21.406 -11.594 1 95.94 134 LEU B N 1
ATOM 2436 C CA . LEU B 1 134 ? -3.064 -20.219 -12.344 1 95.94 134 LEU B CA 1
ATOM 2437 C C . LEU B 1 134 ? -3.461 -20.344 -13.812 1 95.94 134 LEU B C 1
ATOM 2439 O O . LEU B 1 134 ? -3.316 -19.391 -14.578 1 95.94 134 LEU B O 1
ATOM 2443 N N . LYS B 1 135 ? -4.156 -21.406 -14.156 1 90.81 135 LYS B N 1
ATOM 2444 C CA . LYS B 1 135 ? -4.742 -21.625 -15.477 1 90.81 135 LYS B CA 1
ATOM 2445 C C . LYS B 1 135 ? -3.678 -21.547 -16.562 1 90.81 135 LYS B C 1
ATOM 2447 O O . LYS B 1 135 ? -2.727 -22.344 -16.562 1 90.81 135 LYS B O 1
ATOM 2452 N N . ASP B 1 136 ? -3.666 -20.578 -17.531 1 92.88 136 ASP B N 1
ATOM 2453 C CA . ASP B 1 136 ? -2.777 -20.438 -18.672 1 92.88 136 ASP B CA 1
ATOM 2454 C C . ASP B 1 136 ? -1.643 -19.469 -18.375 1 92.88 136 ASP B C 1
ATOM 2456 O O . ASP B 1 136 ? -1.106 -18.828 -19.297 1 92.88 136 ASP B O 1
ATOM 2460 N N . GLN B 1 137 ? -1.335 -19.406 -17.062 1 97.5 137 GLN B N 1
ATOM 2461 C CA . GLN B 1 137 ? -0.25 -18.516 -16.656 1 97.5 137 GLN B CA 1
ATOM 2462 C C . GLN B 1 137 ? 1.041 -19.281 -16.422 1 97.5 137 GLN B C 1
ATOM 2464 O O . GLN B 1 137 ? 1.544 -19.344 -15.297 1 97.5 137 GLN B O 1
ATOM 2469 N N . GLU B 1 138 ? 1.632 -19.75 -17.531 1 97.25 138 GLU B N 1
ATOM 2470 C CA . GLU B 1 138 ? 2.717 -20.719 -17.484 1 97.25 138 GLU B CA 1
ATOM 2471 C C . GLU B 1 138 ? 3.984 -20.109 -16.891 1 97.25 138 GLU B C 1
ATOM 2473 O O . GLU B 1 138 ? 4.723 -20.781 -16.172 1 97.25 138 GLU B O 1
ATOM 2478 N N . VAL B 1 139 ? 4.195 -18.891 -17.266 1 97.88 139 VAL B N 1
ATOM 2479 C CA . VAL B 1 139 ? 5.406 -18.219 -16.797 1 97.88 139 VAL B CA 1
ATOM 2480 C C . VAL B 1 139 ? 5.328 -18.016 -15.281 1 97.88 139 VAL B C 1
ATOM 2482 O O . VAL B 1 139 ? 6.324 -18.203 -14.57 1 97.88 139 VAL B O 1
ATOM 2485 N N . LEU B 1 140 ? 4.203 -17.672 -14.844 1 98.38 140 LEU B N 1
ATOM 2486 C CA . LEU B 1 140 ? 3.992 -17.484 -13.414 1 98.38 140 LEU B CA 1
ATOM 2487 C C . LEU B 1 140 ? 4.055 -18.797 -12.664 1 98.38 140 LEU B C 1
ATOM 2489 O O . LEU B 1 140 ? 4.582 -18.875 -11.555 1 98.38 140 LEU B O 1
ATOM 2493 N N . LYS B 1 141 ? 3.502 -19.844 -13.266 1 97.81 141 LYS B N 1
ATOM 2494 C CA . LYS B 1 141 ? 3.613 -21.188 -12.688 1 97.81 141 LYS B CA 1
ATOM 2495 C C . LYS B 1 141 ? 5.074 -21.578 -12.492 1 97.81 141 LYS B C 1
ATOM 2497 O O . LYS B 1 141 ? 5.453 -22.062 -11.43 1 97.81 141 LYS B O 1
ATOM 2502 N N . ALA B 1 142 ? 5.793 -21.344 -13.508 1 98.12 142 ALA B N 1
ATOM 2503 C CA . ALA B 1 142 ? 7.215 -21.672 -13.453 1 98.12 142 ALA B CA 1
ATOM 2504 C C . ALA B 1 142 ? 7.922 -20.859 -12.375 1 98.12 142 ALA B C 1
ATOM 2506 O O . ALA B 1 142 ? 8.797 -21.375 -11.672 1 98.12 142 ALA B O 1
ATOM 2507 N N . PHE B 1 143 ? 7.594 -19.625 -12.219 1 98.5 143 PHE B N 1
ATOM 2508 C CA . PHE B 1 143 ? 8.148 -18.766 -11.18 1 98.5 143 PHE B CA 1
ATOM 2509 C C . PHE B 1 143 ? 7.859 -19.328 -9.797 1 98.5 143 PHE B C 1
ATOM 2511 O O . PHE B 1 143 ? 8.742 -19.359 -8.938 1 98.5 143 PHE B O 1
ATOM 2518 N N . VAL B 1 144 ? 6.625 -19.703 -9.555 1 97.94 144 VAL B N 1
ATOM 2519 C CA . VAL B 1 144 ? 6.234 -20.219 -8.25 1 97.94 144 VAL B CA 1
ATOM 2520 C C . VAL B 1 144 ? 7.086 -21.438 -7.902 1 97.94 144 VAL B C 1
ATOM 2522 O O . VAL B 1 144 ? 7.594 -21.547 -6.785 1 97.94 144 VAL B O 1
ATOM 2525 N N . GLU B 1 145 ? 7.246 -22.281 -8.82 1 96.88 145 GLU B N 1
ATOM 2526 C CA . GLU B 1 145 ? 8.062 -23.469 -8.609 1 96.88 145 GLU B CA 1
ATOM 2527 C C . GLU B 1 145 ? 9.523 -23.094 -8.367 1 96.88 145 GLU B C 1
ATOM 2529 O O . GLU B 1 145 ? 10.18 -23.672 -7.492 1 96.88 145 GLU B O 1
ATOM 2534 N N . ARG B 1 146 ? 10.031 -22.188 -9.172 1 97.06 146 ARG B N 1
ATOM 2535 C CA . ARG B 1 146 ? 11.406 -21.719 -9.023 1 97.06 146 ARG B CA 1
ATOM 2536 C C . ARG B 1 146 ? 11.633 -21.125 -7.637 1 97.06 146 ARG B C 1
ATOM 2538 O O . ARG B 1 146 ? 12.625 -21.438 -6.973 1 97.06 146 ARG B O 1
ATOM 2545 N N . PHE B 1 147 ? 10.781 -20.25 -7.246 1 97.44 147 PHE B N 1
ATOM 2546 C CA . PHE B 1 147 ? 10.898 -19.578 -5.957 1 97.44 147 PHE B CA 1
ATOM 2547 C C . PHE B 1 147 ? 10.852 -20.594 -4.816 1 97.44 147 PHE B C 1
ATOM 2549 O O . PHE B 1 147 ? 11.656 -20.516 -3.885 1 97.44 147 PHE B O 1
ATOM 2556 N N . LYS B 1 148 ? 9.969 -21.531 -4.879 1 94.5 148 LYS B N 1
ATOM 2557 C CA . LYS B 1 148 ? 9.789 -22.562 -3.861 1 94.5 148 LYS B CA 1
ATOM 2558 C C . LYS B 1 148 ? 11.016 -23.469 -3.758 1 94.5 148 LYS B C 1
ATOM 2560 O O . LYS B 1 148 ? 11.305 -24.016 -2.691 1 94.5 148 LYS B O 1
ATOM 2565 N N . SER B 1 149 ? 11.672 -23.609 -4.797 1 93.81 149 SER B N 1
ATOM 2566 C CA . SER B 1 149 ? 12.805 -24.516 -4.859 1 93.81 149 SER B CA 1
ATOM 2567 C C . SER B 1 149 ? 14.047 -23.906 -4.23 1 93.81 149 SER B C 1
ATOM 2569 O O . SER B 1 149 ? 15.039 -24.594 -3.998 1 93.81 149 SER B O 1
ATOM 2571 N N . ASN B 1 150 ? 13.969 -22.562 -4.016 1 92.31 150 ASN B N 1
ATOM 2572 C CA . ASN B 1 150 ? 15.062 -21.938 -3.264 1 92.31 150 ASN B CA 1
ATOM 2573 C C . ASN B 1 150 ? 15.234 -22.594 -1.893 1 92.31 150 ASN B C 1
ATOM 2575 O O . ASN B 1 150 ? 14.266 -22.719 -1.141 1 92.31 150 ASN B O 1
ATOM 2579 N N . ALA B 1 151 ? 16.406 -22.969 -1.546 1 91 151 ALA B N 1
ATOM 2580 C CA . ALA B 1 151 ? 16.656 -23.766 -0.353 1 91 151 ALA B CA 1
ATOM 2581 C C . ALA B 1 151 ? 16.172 -23.062 0.904 1 91 151 ALA B C 1
ATOM 2583 O O . ALA B 1 151 ? 15.547 -23.672 1.769 1 91 151 ALA B O 1
ATOM 2584 N N . LYS B 1 152 ? 16.484 -21.797 1.053 1 90.31 152 LYS B N 1
ATOM 2585 C CA . LYS B 1 152 ? 16.078 -21.047 2.24 1 90.31 152 LYS B CA 1
ATOM 2586 C C . LYS B 1 152 ? 14.57 -20.922 2.332 1 90.31 152 LYS B C 1
ATOM 2588 O O . LYS B 1 152 ? 14 -20.969 3.426 1 90.31 152 LYS B O 1
ATOM 2593 N N . ILE B 1 153 ? 13.93 -20.719 1.236 1 90.44 153 ILE B N 1
ATOM 2594 C CA . ILE B 1 153 ? 12.477 -20.578 1.201 1 90.44 153 ILE B CA 1
ATOM 2595 C C . ILE B 1 153 ? 11.82 -21.922 1.515 1 90.44 153 ILE B C 1
ATOM 2597 O O . ILE B 1 153 ? 10.867 -21.984 2.303 1 90.44 153 ILE B O 1
ATOM 2601 N N . SER B 1 154 ? 12.305 -22.969 0.921 1 89.81 154 SER B N 1
ATOM 2602 C CA . SER B 1 154 ? 11.781 -24.312 1.156 1 89.81 154 SER B CA 1
ATOM 2603 C C . SER B 1 154 ? 11.867 -24.688 2.633 1 89.81 154 SER B C 1
ATOM 2605 O O . SER B 1 154 ? 10.922 -25.25 3.188 1 89.81 154 SER B O 1
ATOM 2607 N N . ASP B 1 155 ? 12.945 -24.391 3.217 1 89.69 155 ASP B N 1
ATOM 2608 C CA . ASP B 1 155 ? 13.141 -24.688 4.633 1 89.69 155 ASP B CA 1
ATOM 2609 C C . ASP B 1 155 ? 12.141 -23.906 5.492 1 89.69 155 ASP B C 1
ATOM 2611 O O . ASP B 1 155 ? 11.586 -24.453 6.449 1 89.69 155 ASP B O 1
ATOM 2615 N N . TRP B 1 156 ? 11.961 -22.641 5.133 1 87.62 156 TRP B N 1
ATOM 2616 C CA . TRP B 1 156 ? 11.023 -21.797 5.875 1 87.62 156 TRP B CA 1
ATOM 2617 C C . TRP B 1 156 ? 9.594 -22.328 5.73 1 87.62 156 TRP B C 1
ATOM 2619 O O . TRP B 1 156 ? 8.852 -22.391 6.711 1 87.62 156 TRP B O 1
ATOM 2629 N N . LEU B 1 157 ? 9.18 -22.766 4.602 1 88.19 157 LEU B N 1
ATOM 2630 C CA . LEU B 1 157 ? 7.836 -23.266 4.34 1 88.19 157 LEU B CA 1
ATOM 2631 C C . LEU B 1 157 ? 7.551 -24.516 5.164 1 88.19 157 LEU B C 1
ATOM 2633 O O . LEU B 1 157 ? 6.41 -24.734 5.586 1 88.19 157 LEU B O 1
ATOM 2637 N N . LYS B 1 158 ? 8.547 -25.219 5.441 1 85.44 158 LYS B N 1
ATOM 2638 C CA . LYS B 1 158 ? 8.406 -26.453 6.211 1 85.44 158 LYS B CA 1
ATOM 2639 C C . LYS B 1 158 ? 8.297 -26.156 7.707 1 85.44 158 LYS B C 1
ATOM 2641 O O . LYS B 1 158 ? 7.68 -26.922 8.453 1 85.44 158 LYS B O 1
ATOM 2646 N N . LYS B 1 159 ? 8.906 -25.062 8.164 1 87.44 159 LYS B N 1
ATOM 2647 C CA . LYS B 1 159 ? 9.055 -24.812 9.594 1 87.44 159 LYS B CA 1
ATOM 2648 C C . LYS B 1 159 ? 8.055 -23.75 10.078 1 87.44 159 LYS B C 1
ATOM 2650 O O . LYS B 1 159 ? 7.805 -23.641 11.273 1 87.44 159 LYS B O 1
ATOM 2655 N N . ARG B 1 160 ? 7.527 -23.094 9.203 1 81.5 160 ARG B N 1
ATOM 2656 C CA . ARG B 1 160 ? 6.738 -21.938 9.609 1 81.5 160 ARG B CA 1
ATOM 2657 C C . ARG B 1 160 ? 5.461 -22.375 10.328 1 81.5 160 ARG B C 1
ATOM 2659 O O . ARG B 1 160 ? 4.922 -23.438 10.047 1 81.5 160 ARG B O 1
ATOM 2666 N N . PRO B 1 161 ? 5.188 -21.516 11.305 1 74.19 161 PRO B N 1
ATOM 2667 C CA . PRO B 1 161 ? 3.963 -21.859 12.031 1 74.19 161 PRO B CA 1
ATOM 2668 C C . PRO B 1 161 ? 2.711 -21.75 11.164 1 74.19 161 PRO B C 1
ATOM 2670 O O . PRO B 1 161 ? 2.662 -20.938 10.242 1 74.19 161 PRO B O 1
ATOM 2673 N N . LEU B 1 162 ? 1.938 -22.703 11.273 1 62.94 162 LEU B N 1
ATOM 2674 C CA . LEU B 1 162 ? 0.658 -22.656 10.578 1 62.94 162 LEU B CA 1
ATOM 2675 C C . LEU B 1 162 ? -0.21 -21.516 11.102 1 62.94 162 LEU B C 1
ATOM 2677 O O . LEU B 1 162 ? -0.351 -21.359 12.312 1 62.94 162 LEU B O 1
ATOM 2681 N N . ARG B 1 163 ? -0.052 -20.453 10.422 1 58.28 163 ARG B N 1
ATOM 2682 C CA . ARG B 1 163 ? -0.927 -19.391 10.891 1 58.28 163 ARG B CA 1
ATOM 2683 C C . ARG B 1 163 ? -2.174 -19.281 10.016 1 58.28 163 ARG B C 1
ATOM 2685 O O . ARG B 1 163 ? -2.131 -19.562 8.82 1 58.28 163 ARG B O 1
ATOM 2692 N N . PRO B 1 164 ? -3.266 -19.219 10.859 1 48.72 164 PRO B N 1
ATOM 2693 C CA . PRO B 1 164 ? -4.492 -19.062 10.07 1 48.72 164 PRO B CA 1
ATOM 2694 C C . PRO B 1 164 ? -4.383 -17.984 9.008 1 48.72 164 PRO B C 1
ATOM 2696 O O . PRO B 1 164 ? -5.047 -18.047 7.969 1 48.72 164 PRO B O 1
ATOM 2699 N N . TYR B 1 165 ? -3.848 -16.844 9.555 1 44.47 165 TYR B N 1
ATOM 2700 C CA . TYR B 1 165 ? -3.811 -15.758 8.594 1 44.47 165 TYR B CA 1
ATOM 2701 C C . TYR B 1 165 ? -2.391 -15.508 8.102 1 44.47 165 TYR B C 1
ATOM 2703 O O . TYR B 1 165 ? -1.423 -15.789 8.812 1 44.47 165 TYR B O 1
#

Nearest PDB structures (foldseek):
  5ld0-assembly1_A-2  TM=8.049E-01  e=1.789E-06  Homo sapiens
  2vct-assembly1_B  TM=8.153E-01  e=3.475E-06  Homo sapiens
  1ydk-assembly1_B  TM=7.669E-01  e=1.615E-06  Homo sapiens
  3q74-assembly1_B  TM=7.479E-01  e=4.050E-06  Homo sapiens
  6zj9-assembly1_A  TM=7.597E-01  e=9.650E-06  Equus caballus

pLDDT: mean 92.35, std 8.64, range [43.66, 98.88]